Protein AF-A0A7G1IM93-F1 (afdb_monomer_lite)

Foldseek 3Di:
DDPAFQLLVLLVLLLVLLVCLVVVNDDPVSVVVNVVSLVCCVPDLQWFGCYPVNDDTANFLLSLLSNLLSLQSNLVNDDVVSSVVSNVSLVVSVVVQCVQQQAPQREGATHSPGNFAFLSSLVSCLSPSDPLPPSHNVSNLVRQCPPQDDPLFGAGGDDDPDDPLPPFAGFLVSLQSSLSSCVSVVVNVSSVSSVVVSQVLQDPPRWAAGGARPVVRDHDHDPDDPVGDDPDDDDDDD

Radius of gyration: 18.28 Å; chains: 1; bounding box: 47×39×50 Å

Organism: Mycobacterium kansasii (NCBI:txid1768)

Sequence (238 aa):
MTDQFQLDAFGEALLLLAAAGRLDRLDTGHWRAVETLVESIEKRWREPDAGIWEIDDRRWAHSRLTCAAGLRRISEVAPARQGSQWQRLADQLVADTNSDCLHPDGRWQRAPDDPRIDAALLIPSIRGAIPATDPRSVATVAAVRTDLGRHGFVYRFQPGEQPLGEAEGAFLLCGFLMALADHQQGNNLAAVRWFERNRTACGPPGLFTEEFDIGQRQLRGNLPQPSSMRCCSKRRMG

Structure (mmCIF, N/CA/C/O backbone):
data_AF-A0A7G1IM93-F1
#
_entry.id   AF-A0A7G1IM93-F1
#
loop_
_atom_site.group_PDB
_atom_site.id
_atom_site.type_symbol
_atom_site.label_atom_id
_atom_site.label_alt_id
_atom_site.label_comp_id
_atom_site.label_asym_id
_atom_site.label_entity_id
_atom_site.label_seq_id
_atom_site.pdbx_PDB_ins_code
_atom_site.Cartn_x
_atom_site.Cartn_y
_atom_site.Cartn_z
_atom_site.occupancy
_atom_site.B_iso_or_equiv
_atom_site.auth_seq_id
_atom_site.auth_comp_id
_atom_site.auth_asym_id
_atom_site.auth_atom_id
_atom_site.pdbx_PDB_model_num
ATOM 1 N N . MET A 1 1 ? 2.992 25.086 -10.810 1.00 37.22 1 MET A N 1
ATOM 2 C CA . MET A 1 1 ? 2.661 23.649 -10.778 1.00 37.22 1 MET A CA 1
ATOM 3 C C . MET A 1 1 ? 2.958 23.192 -9.370 1.00 37.22 1 MET A C 1
ATOM 5 O O . MET A 1 1 ? 4.027 23.499 -8.870 1.00 37.22 1 MET A O 1
ATOM 9 N N . THR A 1 2 ? 1.933 22.650 -8.730 1.00 42.75 2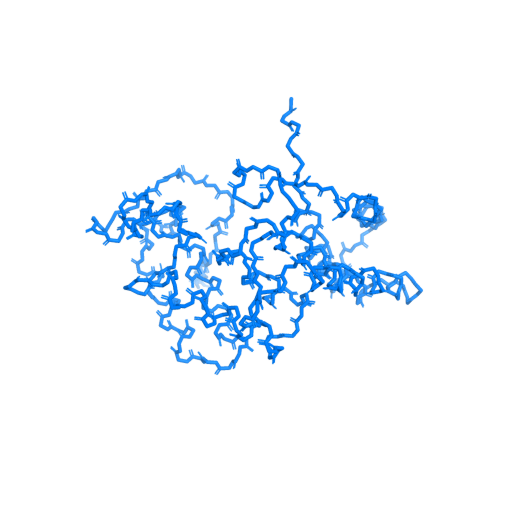 THR A N 1
ATOM 10 C CA . THR A 1 2 ? 1.863 22.101 -7.371 1.00 42.75 2 THR A CA 1
ATOM 11 C C . THR A 1 2 ? 3.085 21.250 -7.027 1.00 42.75 2 THR A C 1
ATOM 13 O O . THR A 1 2 ? 3.267 20.186 -7.607 1.00 42.75 2 THR A O 1
ATOM 16 N N . ASP A 1 3 ? 3.916 21.720 -6.097 1.00 58.56 3 ASP A N 1
ATOM 17 C CA . ASP A 1 3 ? 5.140 21.041 -5.639 1.00 58.56 3 ASP A CA 1
ATOM 18 C C . ASP A 1 3 ? 4.830 19.969 -4.576 1.00 58.56 3 ASP A C 1
ATOM 20 O O . ASP A 1 3 ? 5.533 19.823 -3.582 1.00 58.56 3 ASP A O 1
ATOM 24 N N . GLN A 1 4 ? 3.705 19.266 -4.736 1.00 74.56 4 GLN A N 1
ATOM 25 C CA . GLN A 1 4 ? 3.231 18.293 -3.759 1.00 74.56 4 GLN A CA 1
ATOM 26 C C . GLN A 1 4 ? 3.726 16.904 -4.155 1.00 74.56 4 GLN A C 1
ATOM 28 O O . GLN A 1 4 ? 3.321 16.339 -5.172 1.00 74.56 4 GLN A O 1
ATOM 33 N N . PHE A 1 5 ? 4.658 16.375 -3.368 1.00 90.69 5 PHE A N 1
ATOM 34 C CA . PHE A 1 5 ? 5.234 15.056 -3.578 1.00 90.69 5 PHE A CA 1
ATOM 35 C C . PHE A 1 5 ? 4.328 13.970 -2.985 1.00 90.69 5 PHE A C 1
ATOM 37 O O . PHE A 1 5 ? 4.049 13.983 -1.791 1.00 90.69 5 PHE A O 1
ATOM 44 N N . GLN A 1 6 ? 3.907 13.010 -3.811 1.00 92.19 6 GLN A N 1
ATOM 45 C CA . GLN A 1 6 ? 3.135 11.831 -3.405 1.00 92.19 6 GLN A CA 1
ATOM 46 C C . GLN A 1 6 ? 3.898 10.564 -3.780 1.00 92.19 6 GLN A C 1
ATOM 48 O O . GLN A 1 6 ? 4.098 10.265 -4.961 1.00 92.19 6 GLN A O 1
ATOM 53 N N . LEU A 1 7 ? 4.358 9.823 -2.773 1.00 96.56 7 LEU A N 1
ATOM 54 C CA . LEU A 1 7 ? 5.187 8.639 -2.984 1.00 96.56 7 LEU A CA 1
ATOM 55 C C . LEU A 1 7 ? 4.345 7.453 -3.486 1.00 96.56 7 LEU A C 1
ATOM 57 O O . LEU A 1 7 ? 4.783 6.706 -4.365 1.00 96.56 7 LEU A O 1
ATOM 61 N N . ASP A 1 8 ? 3.119 7.302 -2.977 1.00 95.62 8 ASP A N 1
ATOM 62 C CA . ASP A 1 8 ? 2.187 6.226 -3.335 1.00 95.62 8 ASP A CA 1
ATOM 63 C C . ASP A 1 8 ? 1.856 6.190 -4.834 1.00 95.62 8 ASP A C 1
ATOM 65 O O . ASP A 1 8 ? 1.732 5.105 -5.415 1.00 95.62 8 ASP A O 1
ATOM 69 N N . ALA A 1 9 ? 1.816 7.358 -5.483 1.00 95.62 9 ALA A N 1
ATOM 70 C CA . ALA A 1 9 ? 1.567 7.492 -6.915 1.00 95.62 9 ALA A CA 1
ATOM 71 C C . ALA A 1 9 ? 2.579 6.709 -7.772 1.00 95.62 9 ALA A C 1
ATOM 73 O O . ALA A 1 9 ? 2.204 6.117 -8.788 1.00 95.62 9 ALA A O 1
ATOM 74 N N . PHE A 1 10 ? 3.850 6.629 -7.356 1.00 97.81 10 PHE A N 1
ATOM 75 C CA . PHE A 1 10 ? 4.844 5.811 -8.058 1.00 97.81 10 PHE A CA 1
ATOM 76 C C . PHE A 1 10 ? 4.540 4.315 -7.937 1.00 97.81 10 PHE A C 1
ATOM 78 O O . PHE A 1 10 ? 4.690 3.573 -8.908 1.00 97.81 10 PHE A O 1
ATOM 85 N N . GLY A 1 11 ? 4.073 3.870 -6.767 1.00 97.88 11 GLY A N 1
ATOM 86 C CA . GLY A 1 11 ? 3.639 2.491 -6.550 1.00 97.88 11 GLY A CA 1
ATOM 87 C C . GLY A 1 11 ? 2.445 2.110 -7.425 1.00 97.88 11 GLY A C 1
ATOM 88 O O . GLY A 1 11 ? 2.485 1.083 -8.103 1.00 97.88 11 GLY A O 1
ATOM 89 N N . GLU A 1 12 ? 1.412 2.954 -7.477 1.00 96.94 12 GLU A N 1
ATOM 90 C CA . GLU A 1 12 ? 0.232 2.743 -8.332 1.00 96.94 12 GLU A CA 1
ATOM 91 C C . GLU A 1 12 ? 0.580 2.784 -9.832 1.00 96.94 12 GLU A C 1
ATOM 93 O O . GLU A 1 12 ? 0.103 1.946 -10.604 1.00 96.94 12 GLU A O 1
ATOM 98 N N . ALA A 1 13 ? 1.492 3.666 -10.256 1.00 97.94 13 ALA A N 1
ATOM 99 C CA . ALA A 1 13 ? 1.989 3.678 -11.632 1.00 97.94 13 ALA A CA 1
ATOM 100 C C . ALA A 1 13 ? 2.717 2.370 -11.999 1.00 97.94 13 ALA A C 1
ATOM 102 O O . ALA A 1 13 ? 2.471 1.799 -13.065 1.00 97.94 13 ALA A O 1
ATOM 103 N N . LEU A 1 14 ? 3.562 1.844 -11.104 1.00 98.62 14 LEU A N 1
ATOM 104 C CA . LEU A 1 14 ? 4.209 0.543 -11.298 1.00 98.62 14 LEU A CA 1
ATOM 105 C C . LEU A 1 14 ? 3.197 -0.610 -11.335 1.00 98.62 14 LEU A C 1
ATOM 107 O O . LEU A 1 14 ? 3.362 -1.528 -12.136 1.00 98.62 14 LEU A O 1
ATOM 111 N N . LEU A 1 15 ? 2.129 -0.564 -10.529 1.00 98.25 15 LEU A N 1
ATOM 112 C CA . LEU A 1 15 ? 1.049 -1.560 -10.566 1.00 98.25 15 LEU A CA 1
ATOM 113 C C . LEU A 1 15 ? 0.337 -1.579 -11.927 1.00 98.25 15 LEU A C 1
ATOM 115 O O . LEU A 1 15 ? 0.069 -2.658 -12.469 1.00 98.25 15 LEU A O 1
ATOM 119 N N . LEU A 1 16 ? 0.069 -0.402 -12.500 1.00 97.19 16 LEU A N 1
ATOM 120 C CA . LEU A 1 16 ? -0.510 -0.265 -13.837 1.00 97.19 16 LEU A CA 1
ATOM 121 C C . LEU A 1 16 ? 0.431 -0.813 -14.918 1.00 97.19 16 LEU A C 1
ATOM 123 O O . LEU A 1 16 ? 0.010 -1.610 -15.760 1.00 97.19 16 LEU A O 1
ATOM 127 N N . LEU A 1 17 ? 1.707 -0.425 -14.879 1.00 98.25 17 LEU A N 1
ATOM 128 C CA . LEU A 1 17 ? 2.715 -0.890 -15.835 1.00 98.25 17 LEU A CA 1
ATOM 129 C C . LEU A 1 17 ? 2.927 -2.403 -15.729 1.00 98.25 17 LEU A C 1
ATOM 131 O O . LEU A 1 17 ? 3.001 -3.083 -16.747 1.00 98.25 17 LEU A O 1
ATOM 135 N N . ALA A 1 18 ? 2.909 -2.967 -14.523 1.00 98.12 18 ALA A N 1
ATOM 136 C CA . ALA A 1 18 ? 2.959 -4.410 -14.320 1.00 98.12 18 ALA A CA 1
ATOM 137 C C . ALA A 1 18 ? 1.751 -5.127 -14.942 1.00 98.12 18 ALA A C 1
ATOM 139 O O . ALA A 1 18 ? 1.896 -6.190 -15.544 1.00 98.12 18 ALA A O 1
ATOM 140 N N . ALA A 1 19 ? 0.550 -4.547 -14.834 1.00 96.94 19 ALA A N 1
ATOM 141 C CA . ALA A 1 19 ? -0.641 -5.096 -15.478 1.00 96.94 19 ALA A CA 1
ATOM 142 C C . ALA A 1 19 ? -0.544 -5.074 -17.010 1.00 96.94 19 ALA A C 1
ATOM 144 O O . ALA A 1 19 ? -0.929 -6.051 -17.649 1.00 96.94 19 ALA A O 1
ATOM 145 N N . ALA A 1 20 ? 0.007 -4.006 -17.591 1.00 96.88 20 ALA A N 1
ATOM 146 C CA . ALA A 1 20 ? 0.302 -3.941 -19.020 1.00 96.88 20 ALA A CA 1
ATOM 147 C C . ALA A 1 20 ? 1.405 -4.936 -19.431 1.00 96.88 20 ALA A C 1
ATOM 149 O O . ALA A 1 20 ? 1.282 -5.588 -20.466 1.00 96.88 20 ALA A O 1
ATOM 150 N N . GLY A 1 21 ? 2.436 -5.109 -18.598 1.00 97.50 21 GLY A N 1
ATOM 151 C CA . GLY A 1 21 ? 3.521 -6.074 -18.798 1.00 97.50 21 GLY A CA 1
ATOM 152 C C . GLY A 1 21 ? 3.042 -7.518 -18.834 1.00 97.50 21 GLY A C 1
ATOM 153 O O . GLY A 1 21 ? 3.444 -8.258 -19.720 1.00 97.50 21 GLY A O 1
ATOM 154 N N . ARG A 1 22 ? 2.092 -7.903 -17.971 1.00 96.88 22 ARG A N 1
ATOM 155 C CA . ARG A 1 22 ? 1.460 -9.239 -18.017 1.00 96.88 22 ARG A CA 1
ATOM 156 C C . ARG A 1 22 ? 0.665 -9.508 -19.300 1.00 96.88 22 ARG A C 1
ATOM 158 O O . ARG A 1 22 ? 0.267 -10.643 -19.535 1.00 96.88 22 ARG A O 1
ATOM 165 N N . LEU A 1 23 ? 0.381 -8.469 -20.082 1.00 97.06 23 LEU A N 1
ATOM 166 C CA . LEU A 1 23 ? -0.303 -8.547 -21.372 1.00 97.06 23 LEU A CA 1
ATOM 167 C C . LEU A 1 23 ? 0.651 -8.279 -22.549 1.00 97.06 23 LEU A C 1
ATOM 169 O O . LEU A 1 23 ? 0.168 -8.025 -23.652 1.00 97.06 23 LEU A O 1
ATOM 173 N N . ASP A 1 24 ? 1.967 -8.267 -22.305 1.00 95.12 24 ASP A N 1
ATOM 174 C CA . ASP A 1 24 ? 3.019 -7.971 -23.284 1.00 95.12 24 ASP A CA 1
ATOM 175 C C . ASP A 1 24 ? 2.840 -6.613 -23.991 1.00 95.12 24 ASP A C 1
ATOM 177 O O . ASP A 1 24 ? 3.109 -6.456 -25.182 1.00 95.12 24 ASP A O 1
ATOM 181 N N . ARG A 1 25 ? 2.360 -5.598 -23.255 1.00 96.44 25 ARG A N 1
ATOM 182 C CA . ARG A 1 25 ? 2.072 -4.248 -23.787 1.00 96.44 25 ARG A CA 1
ATOM 183 C C . ARG A 1 25 ? 3.112 -3.184 -23.431 1.00 96.44 25 ARG A C 1
ATOM 185 O O . ARG A 1 25 ? 2.838 -2.000 -23.606 1.00 96.44 25 ARG A O 1
ATOM 192 N N . LEU A 1 26 ? 4.273 -3.574 -22.907 1.00 96.44 26 LEU A N 1
ATOM 193 C CA . LEU A 1 26 ? 5.342 -2.632 -22.566 1.00 96.44 26 LEU A CA 1
ATOM 194 C C . LEU A 1 26 ? 6.328 -2.500 -23.725 1.00 96.44 26 LEU A C 1
ATOM 196 O O . LEU A 1 26 ? 7.035 -3.446 -24.063 1.00 96.44 26 LEU A O 1
ATOM 200 N N . ASP A 1 27 ? 6.401 -1.303 -24.299 1.00 95.75 27 ASP A N 1
ATOM 201 C CA . ASP A 1 27 ? 7.476 -0.925 -25.218 1.00 95.75 27 ASP A CA 1
ATOM 202 C C . ASP A 1 27 ? 8.678 -0.310 -24.471 1.00 95.75 27 ASP A C 1
ATOM 204 O O . ASP A 1 27 ? 8.686 -0.153 -23.247 1.00 95.75 27 ASP A O 1
ATOM 208 N N . THR A 1 28 ? 9.711 0.074 -25.221 1.00 96.06 28 THR A N 1
ATOM 209 C CA . THR A 1 28 ? 10.926 0.707 -24.688 1.00 96.06 28 THR A CA 1
ATOM 210 C C . THR A 1 28 ? 10.649 1.987 -23.894 1.00 96.06 28 THR A C 1
ATOM 212 O O . THR A 1 28 ? 11.351 2.271 -22.925 1.00 96.06 28 THR A O 1
ATOM 215 N N . GLY A 1 29 ? 9.651 2.781 -24.291 1.00 97.38 29 GLY A N 1
ATOM 216 C CA . GLY A 1 29 ? 9.271 3.999 -23.577 1.00 97.38 29 GLY A CA 1
ATOM 217 C C . GLY A 1 29 ? 8.668 3.680 -22.213 1.00 97.38 29 GLY A C 1
ATOM 218 O O . GLY A 1 29 ? 9.050 4.289 -21.213 1.00 97.38 29 GLY A O 1
ATOM 219 N N . HIS A 1 30 ? 7.805 2.666 -22.153 1.00 97.69 30 HIS A N 1
ATOM 220 C CA . HIS A 1 30 ? 7.241 2.196 -20.891 1.00 97.69 30 HIS A CA 1
ATOM 221 C C . HIS A 1 30 ? 8.316 1.636 -19.953 1.00 97.69 30 HIS A C 1
ATOM 223 O O . HIS A 1 30 ? 8.293 1.941 -18.764 1.00 97.69 30 HIS A O 1
ATOM 229 N N . TRP A 1 31 ? 9.293 0.879 -20.463 1.00 97.94 31 TRP A N 1
ATOM 230 C CA . TRP A 1 31 ? 10.398 0.375 -19.637 1.00 97.94 31 TRP A CA 1
ATOM 231 C C . TRP A 1 31 ? 11.273 1.493 -19.065 1.00 97.94 31 TRP A C 1
ATOM 233 O O . TRP A 1 31 ? 11.611 1.452 -17.885 1.00 97.94 31 TRP A O 1
ATOM 243 N N . ARG A 1 32 ? 11.560 2.543 -19.843 1.00 98.00 32 ARG A N 1
ATOM 244 C CA . ARG A 1 32 ? 12.249 3.737 -19.321 1.00 98.00 32 ARG A CA 1
ATOM 245 C C . ARG A 1 32 ? 11.442 4.429 -18.222 1.00 98.00 32 ARG A C 1
ATOM 247 O O . ARG A 1 32 ? 12.019 4.896 -17.241 1.00 98.00 32 ARG A O 1
ATOM 254 N N . ALA A 1 33 ? 10.117 4.483 -18.366 1.00 97.94 33 ALA A N 1
ATOM 255 C CA . ALA A 1 33 ? 9.242 5.015 -17.325 1.00 97.94 33 ALA A CA 1
ATOM 256 C C . ALA A 1 33 ? 9.290 4.150 -16.054 1.00 97.94 33 ALA A C 1
ATOM 258 O O . ALA A 1 33 ? 9.436 4.699 -14.966 1.00 97.94 33 ALA A O 1
ATOM 259 N N . VAL A 1 34 ? 9.252 2.816 -16.181 1.00 98.50 34 VAL A N 1
ATOM 260 C CA . VAL A 1 34 ? 9.434 1.887 -15.051 1.00 98.50 34 VAL A CA 1
ATOM 261 C C . VAL A 1 34 ? 10.750 2.163 -14.324 1.00 98.50 34 VAL A C 1
ATOM 263 O O . VAL A 1 34 ? 10.742 2.350 -13.111 1.00 98.50 34 VAL A O 1
ATOM 266 N N . GLU A 1 35 ? 11.869 2.224 -15.045 1.00 98.31 35 GLU A N 1
ATOM 267 C CA . GLU A 1 35 ? 13.190 2.462 -14.449 1.00 98.31 35 GLU A CA 1
ATOM 268 C C . GLU A 1 35 ? 13.249 3.813 -13.722 1.00 98.31 35 GLU A C 1
ATOM 270 O O . GLU A 1 35 ? 13.713 3.877 -12.586 1.00 98.31 35 GLU A O 1
ATOM 275 N N . THR A 1 36 ? 12.679 4.863 -14.323 1.00 98.44 36 THR A N 1
ATOM 276 C CA . THR A 1 36 ? 12.593 6.203 -13.717 1.00 98.44 36 THR A CA 1
ATOM 277 C C . THR A 1 36 ? 11.760 6.199 -12.430 1.00 98.44 36 THR A C 1
ATOM 279 O O . THR A 1 36 ? 12.129 6.833 -11.439 1.00 98.44 36 THR A O 1
ATOM 282 N N . LEU A 1 37 ? 10.634 5.477 -12.420 1.00 98.44 37 LEU A N 1
ATOM 283 C CA . LEU A 1 37 ? 9.772 5.341 -11.243 1.00 98.44 37 LEU A CA 1
ATOM 284 C C . LEU A 1 37 ? 10.489 4.590 -10.118 1.00 98.44 37 LEU A C 1
ATOM 286 O O . LEU A 1 37 ? 10.465 5.041 -8.974 1.00 98.44 37 LEU A O 1
ATOM 290 N N . VAL A 1 38 ? 11.161 3.477 -10.429 1.00 98.62 38 VAL A N 1
ATOM 291 C CA . VAL A 1 38 ? 11.913 2.712 -9.425 1.00 98.62 38 VAL A CA 1
ATOM 292 C C . VAL A 1 38 ? 13.068 3.531 -8.856 1.00 98.62 38 VAL A C 1
ATOM 294 O O . VAL A 1 38 ? 13.230 3.565 -7.640 1.00 98.62 38 VAL A O 1
ATOM 297 N N . GLU A 1 39 ? 13.829 4.230 -9.699 1.00 98.38 39 GLU A N 1
ATOM 298 C CA . GLU A 1 39 ? 14.915 5.110 -9.254 1.00 98.38 39 GLU A CA 1
ATOM 299 C C . GLU A 1 39 ? 14.394 6.233 -8.340 1.00 98.38 39 GLU A C 1
ATOM 301 O O . GLU A 1 39 ? 15.020 6.576 -7.334 1.00 98.38 39 GLU A O 1
ATOM 306 N N . SER A 1 40 ? 13.217 6.782 -8.653 1.00 98.12 40 SER A N 1
ATOM 307 C CA . SER A 1 40 ? 12.563 7.798 -7.822 1.00 98.12 40 SER A CA 1
ATOM 308 C C . SER A 1 40 ? 12.156 7.237 -6.459 1.00 98.12 40 SER A C 1
ATOM 310 O O . SER A 1 40 ? 12.398 7.885 -5.441 1.00 98.12 40 SER A O 1
ATOM 312 N N . ILE A 1 41 ? 11.601 6.019 -6.420 1.00 98.50 41 ILE A N 1
ATOM 313 C CA . ILE A 1 41 ? 11.298 5.323 -5.164 1.00 98.50 41 ILE A CA 1
ATOM 314 C C . ILE A 1 41 ? 12.590 5.099 -4.377 1.00 98.50 41 ILE A C 1
ATOM 316 O O . ILE A 1 41 ? 12.655 5.507 -3.225 1.00 98.50 41 ILE A O 1
ATOM 320 N N . GLU A 1 42 ? 13.630 4.520 -4.983 1.00 98.19 42 GLU A N 1
ATOM 321 C CA . GLU A 1 42 ? 14.900 4.192 -4.318 1.00 98.19 42 GLU A CA 1
ATOM 322 C C . GLU A 1 42 ? 15.540 5.407 -3.629 1.00 98.19 42 GLU A C 1
ATOM 324 O O . GLU A 1 42 ? 16.025 5.292 -2.500 1.00 98.19 42 GLU A O 1
ATOM 329 N N . LYS A 1 43 ? 15.487 6.579 -4.271 1.00 97.75 43 LYS A N 1
ATOM 330 C CA . LYS A 1 43 ? 16.042 7.826 -3.730 1.00 97.75 43 LYS A CA 1
ATOM 331 C C . LYS A 1 43 ? 15.189 8.437 -2.622 1.00 97.75 43 LYS A C 1
ATOM 333 O O . LYS A 1 43 ? 15.748 8.968 -1.667 1.00 97.75 43 LYS A O 1
ATOM 338 N N . ARG A 1 44 ? 13.861 8.377 -2.753 1.00 97.06 44 ARG A N 1
ATOM 339 C CA . ARG A 1 44 ? 12.951 9.261 -2.006 1.00 97.06 44 ARG A CA 1
ATOM 340 C C . ARG A 1 44 ? 12.030 8.559 -1.021 1.00 97.06 44 ARG A C 1
ATOM 342 O O . ARG A 1 44 ? 11.358 9.234 -0.257 1.00 97.06 44 ARG A O 1
ATOM 349 N N . TRP A 1 45 ? 12.001 7.226 -0.964 1.00 96.69 45 TRP A N 1
ATOM 350 C CA . TRP A 1 45 ? 11.041 6.494 -0.120 1.00 96.69 45 TRP A CA 1
ATOM 351 C C . TRP A 1 45 ? 11.152 6.776 1.394 1.00 96.69 45 TRP A C 1
ATOM 353 O O . TRP A 1 45 ? 10.264 6.403 2.162 1.00 96.69 45 TRP A O 1
ATOM 363 N N . ARG A 1 46 ? 12.241 7.416 1.841 1.00 95.69 46 ARG A N 1
ATOM 364 C CA . ARG A 1 46 ? 12.439 7.857 3.231 1.00 95.69 46 ARG A CA 1
ATOM 365 C C . ARG A 1 46 ? 11.955 9.285 3.503 1.00 95.69 46 ARG A C 1
ATOM 367 O O . ARG A 1 46 ? 11.848 9.645 4.674 1.00 95.69 46 ARG A O 1
ATOM 374 N N . GLU A 1 47 ? 11.700 10.077 2.466 1.00 96.00 47 GLU A N 1
ATOM 375 C CA . GLU A 1 47 ? 11.194 11.447 2.578 1.00 96.00 47 GLU A CA 1
ATOM 376 C C . GLU A 1 47 ? 9.716 11.440 3.006 1.00 96.00 47 GLU A C 1
ATOM 378 O O . GLU A 1 47 ? 8.986 10.512 2.648 1.00 96.00 47 GLU A O 1
ATOM 383 N N . PRO A 1 48 ? 9.258 12.447 3.770 1.00 96.38 48 PRO A N 1
ATOM 384 C CA . PRO A 1 48 ? 7.834 12.706 3.944 1.00 96.38 48 PRO A CA 1
ATOM 385 C C . PRO A 1 48 ? 7.142 12.979 2.601 1.00 96.38 48 PRO A C 1
ATOM 387 O O . PRO A 1 48 ? 7.720 13.623 1.727 1.00 96.38 48 PRO A O 1
ATOM 390 N N . ASP A 1 49 ? 5.909 12.505 2.453 1.00 95.62 49 ASP A N 1
ATOM 391 C CA . ASP A 1 49 ? 5.057 12.719 1.285 1.00 95.62 49 ASP A CA 1
ATOM 392 C C . ASP A 1 49 ? 3.645 13.129 1.718 1.00 95.62 49 ASP A C 1
ATOM 394 O O . ASP A 1 49 ? 3.255 12.915 2.865 1.00 95.62 49 ASP A O 1
ATOM 398 N N . ALA A 1 50 ? 2.864 13.695 0.806 1.00 93.75 50 ALA A N 1
ATOM 399 C CA . ALA A 1 50 ? 1.516 14.179 1.100 1.00 93.75 50 ALA A CA 1
ATOM 400 C C . ALA A 1 50 ? 0.491 13.059 1.360 1.00 93.75 50 ALA A C 1
ATOM 402 O O . ALA A 1 50 ? -0.588 13.308 1.909 1.00 93.75 50 ALA A O 1
ATOM 403 N N . GLY A 1 51 ? 0.804 11.826 0.948 1.00 92.00 51 GLY A N 1
ATOM 404 C CA . GLY A 1 51 ? -0.110 10.695 0.999 1.00 92.00 51 GLY A CA 1
ATOM 405 C C . GLY A 1 51 ? -1.334 10.853 0.089 1.00 92.00 51 GLY A C 1
ATOM 406 O O . GLY A 1 51 ? -1.522 11.855 -0.600 1.00 92.00 51 GLY A O 1
ATOM 407 N N . ILE A 1 52 ? -2.213 9.848 0.128 1.00 89.50 52 ILE A N 1
ATOM 408 C CA . ILE A 1 52 ? -3.405 9.769 -0.735 1.00 89.50 52 ILE A CA 1
ATOM 409 C C . ILE A 1 52 ? -4.490 10.788 -0.353 1.00 89.50 52 ILE A C 1
ATOM 411 O O . ILE A 1 52 ? -5.362 11.106 -1.156 1.00 89.50 52 ILE A O 1
ATOM 415 N N . TRP A 1 53 ? -4.455 11.287 0.883 1.00 89.38 53 TRP A N 1
ATOM 416 C CA . TRP A 1 53 ? -5.441 12.239 1.398 1.00 89.38 53 TRP A CA 1
ATOM 417 C C . TRP A 1 53 ? -4.975 13.695 1.360 1.00 89.38 53 TRP A C 1
ATOM 419 O O . TRP A 1 53 ? -5.771 14.564 1.703 1.00 89.38 53 TRP A O 1
ATOM 429 N N . GLU A 1 54 ? -3.720 13.958 0.974 1.00 87.31 54 GLU A N 1
ATOM 430 C CA . GLU A 1 54 ? -3.164 15.309 0.795 1.00 87.31 54 GLU A CA 1
ATOM 431 C C . GLU A 1 54 ? -3.319 16.230 2.024 1.00 87.31 54 GLU A C 1
ATOM 433 O O . GLU A 1 54 ? -3.579 17.424 1.893 1.00 87.31 54 GLU A O 1
ATOM 438 N N . ILE A 1 55 ? -3.179 15.672 3.233 1.00 82.06 55 ILE A N 1
ATOM 439 C CA . ILE A 1 55 ? -3.405 16.403 4.495 1.00 82.06 55 ILE A CA 1
ATOM 440 C C . ILE A 1 55 ? -2.145 17.163 4.913 1.00 82.06 55 ILE A C 1
ATOM 442 O O . ILE A 1 55 ? -2.168 18.381 5.080 1.00 82.06 55 ILE A O 1
ATOM 446 N N . ASP A 1 56 ? -1.059 16.425 5.124 1.00 87.94 56 ASP A N 1
ATOM 447 C CA . ASP A 1 56 ? 0.247 16.922 5.529 1.00 87.94 56 ASP A CA 1
ATOM 448 C C . ASP A 1 56 ? 1.355 15.969 5.064 1.00 87.94 56 ASP A C 1
ATOM 450 O O . ASP A 1 56 ? 1.118 14.791 4.780 1.00 87.94 56 ASP A O 1
ATOM 454 N N . ASP A 1 57 ? 2.576 16.497 4.976 1.00 94.19 57 ASP A N 1
ATOM 455 C CA . ASP A 1 57 ? 3.730 15.718 4.542 1.00 94.19 57 ASP A CA 1
ATOM 456 C C . ASP A 1 57 ? 4.267 14.883 5.709 1.00 94.19 57 ASP A C 1
ATOM 458 O O . ASP A 1 57 ? 4.842 15.410 6.668 1.00 94.19 57 ASP A O 1
ATOM 462 N N . ARG A 1 58 ? 4.103 13.558 5.629 1.00 95.25 58 ARG A N 1
ATOM 463 C CA . ARG A 1 58 ? 4.597 12.596 6.629 1.00 95.25 58 ARG A CA 1
ATOM 464 C C . ARG A 1 58 ? 5.171 11.357 5.967 1.00 95.25 58 ARG A C 1
ATOM 466 O O . ARG A 1 58 ? 4.964 11.097 4.791 1.00 95.25 58 ARG A O 1
ATOM 473 N N . ARG A 1 59 ? 5.881 10.538 6.745 1.00 96.19 59 ARG A N 1
ATOM 474 C CA . ARG A 1 59 ? 6.347 9.213 6.299 1.00 96.19 59 ARG A CA 1
ATOM 475 C C . ARG A 1 59 ? 5.202 8.197 6.343 1.00 96.19 59 ARG A C 1
ATOM 477 O O . ARG A 1 59 ? 5.200 7.291 7.183 1.00 96.19 59 ARG A O 1
ATOM 484 N N . TRP A 1 60 ? 4.219 8.351 5.462 1.00 97.44 60 TRP A N 1
ATOM 485 C CA . TRP A 1 60 ? 3.014 7.530 5.483 1.00 97.44 60 TRP A CA 1
ATOM 486 C C . TRP A 1 60 ? 3.311 6.046 5.240 1.00 97.44 60 TRP A C 1
ATOM 488 O O . TRP A 1 60 ? 4.063 5.657 4.338 1.00 97.44 60 TRP A O 1
ATOM 498 N N . ALA A 1 61 ? 2.701 5.184 6.051 1.00 98.12 61 ALA A N 1
ATOM 499 C CA . ALA A 1 61 ? 2.834 3.739 5.912 1.00 98.12 61 ALA A CA 1
ATOM 500 C C . ALA A 1 61 ? 2.157 3.228 4.632 1.00 98.12 61 ALA A C 1
ATOM 502 O O . ALA A 1 61 ? 2.722 2.375 3.944 1.00 98.12 61 ALA A O 1
ATOM 503 N N . HIS A 1 62 ? 0.979 3.762 4.267 1.00 97.94 62 HIS A N 1
ATOM 504 C CA . HIS A 1 62 ? 0.291 3.340 3.041 1.00 97.94 62 HIS A CA 1
ATOM 505 C C . HIS A 1 62 ? 1.131 3.663 1.802 1.00 97.94 62 HIS A C 1
ATOM 507 O O . HIS A 1 62 ? 1.209 2.814 0.915 1.00 97.94 62 HIS A O 1
ATOM 513 N N . SER A 1 63 ? 1.813 4.814 1.757 1.00 98.06 63 SER A N 1
ATOM 514 C CA . SER A 1 63 ? 2.639 5.208 0.612 1.00 98.06 63 SER A CA 1
ATOM 515 C C . SER A 1 63 ? 3.815 4.264 0.397 1.00 98.06 63 SER A C 1
ATOM 517 O O . SER A 1 63 ? 3.946 3.660 -0.672 1.00 98.06 63 SER A O 1
ATOM 519 N N . ARG A 1 64 ? 4.619 4.036 1.443 1.00 98.50 64 ARG A N 1
ATOM 520 C CA . ARG A 1 64 ? 5.770 3.119 1.384 1.00 98.50 64 ARG A CA 1
ATOM 521 C C . ARG A 1 64 ? 5.351 1.693 1.029 1.00 98.50 64 ARG A C 1
ATOM 523 O O . ARG A 1 64 ? 5.962 1.057 0.169 1.00 98.50 64 ARG A O 1
ATOM 530 N N . LEU A 1 65 ? 4.282 1.183 1.639 1.00 98.69 65 LEU A N 1
ATOM 531 C CA . LEU A 1 65 ? 3.815 -0.171 1.350 1.00 98.69 65 LEU A CA 1
ATOM 532 C C . LEU A 1 65 ? 3.187 -0.283 -0.053 1.00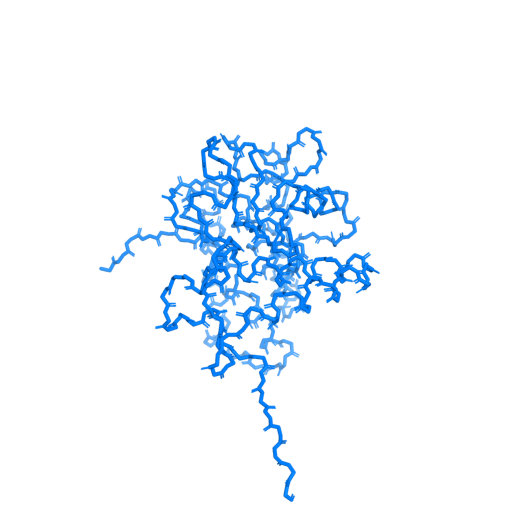 98.69 65 LEU A C 1
ATOM 534 O O . LEU A 1 65 ? 3.327 -1.319 -0.700 1.00 98.69 65 LEU A O 1
ATOM 538 N N . THR A 1 66 ? 2.557 0.770 -0.576 1.00 98.62 66 THR A N 1
ATOM 539 C CA . THR A 1 66 ? 2.038 0.786 -1.957 1.00 98.62 66 THR A CA 1
ATOM 540 C C . THR A 1 66 ? 3.174 0.767 -2.981 1.00 98.62 66 THR A C 1
ATOM 542 O O . THR A 1 66 ? 3.110 0.007 -3.950 1.00 98.62 66 THR A O 1
ATOM 545 N N . CYS A 1 67 ? 4.276 1.484 -2.731 1.00 98.75 67 CYS A N 1
ATOM 546 C CA . CYS A 1 67 ? 5.508 1.329 -3.511 1.00 98.75 67 CYS A CA 1
ATOM 547 C C . CYS A 1 67 ? 6.038 -0.107 -3.471 1.00 98.75 67 CYS A C 1
ATOM 549 O O . CYS A 1 67 ? 6.386 -0.654 -4.518 1.00 98.75 67 CYS A O 1
ATOM 551 N N . ALA A 1 68 ? 6.045 -0.752 -2.299 1.00 98.81 68 ALA A N 1
ATOM 552 C CA . ALA A 1 68 ? 6.443 -2.153 -2.192 1.00 98.81 68 ALA A CA 1
ATOM 553 C C . ALA A 1 68 ? 5.539 -3.080 -3.027 1.00 98.81 68 ALA A C 1
ATOM 555 O O . ALA A 1 68 ? 6.049 -3.971 -3.707 1.00 98.81 68 ALA A O 1
ATOM 556 N N . ALA A 1 69 ? 4.219 -2.858 -3.051 1.00 98.75 69 ALA A N 1
ATOM 557 C CA . ALA A 1 69 ? 3.320 -3.599 -3.939 1.00 98.75 69 ALA A CA 1
ATOM 558 C C . ALA A 1 69 ? 3.670 -3.395 -5.421 1.00 98.75 69 ALA A C 1
ATOM 560 O O . ALA A 1 69 ? 3.774 -4.371 -6.164 1.00 98.75 69 ALA A O 1
ATOM 561 N N . GLY A 1 70 ? 3.877 -2.147 -5.852 1.00 98.69 70 GLY A N 1
ATOM 562 C CA . GLY A 1 70 ? 4.245 -1.825 -7.232 1.00 98.69 70 GLY A CA 1
ATOM 563 C C . GLY A 1 70 ? 5.546 -2.490 -7.666 1.00 98.69 70 GLY A C 1
ATOM 564 O O . GLY A 1 70 ? 5.571 -3.164 -8.695 1.00 98.69 70 GLY A O 1
ATOM 565 N N . LEU A 1 71 ? 6.587 -2.395 -6.837 1.00 98.88 71 LEU A N 1
ATOM 566 C CA . LEU A 1 71 ? 7.884 -3.040 -7.056 1.00 98.88 71 LEU A CA 1
ATOM 567 C C . LEU A 1 71 ? 7.768 -4.565 -7.186 1.00 98.88 71 LEU A C 1
ATOM 569 O O . LEU A 1 71 ? 8.389 -5.152 -8.071 1.00 98.88 71 LEU A O 1
ATOM 573 N N . ARG A 1 72 ? 6.939 -5.203 -6.351 1.00 98.75 72 ARG A N 1
ATOM 574 C CA . ARG A 1 72 ? 6.665 -6.648 -6.430 1.00 98.75 72 ARG A CA 1
ATOM 575 C C . ARG A 1 72 ? 5.920 -7.042 -7.696 1.00 98.75 72 ARG A C 1
ATOM 577 O O . ARG A 1 72 ? 6.202 -8.078 -8.273 1.00 98.75 72 ARG A O 1
ATOM 584 N N . ARG A 1 73 ? 4.951 -6.244 -8.146 1.00 98.50 73 ARG A N 1
ATOM 585 C CA . ARG A 1 73 ? 4.195 -6.587 -9.359 1.00 98.50 73 ARG A CA 1
ATOM 586 C C . ARG A 1 73 ? 5.003 -6.369 -10.623 1.00 98.50 73 ARG A C 1
ATOM 588 O O . ARG A 1 73 ? 4.893 -7.169 -11.546 1.00 98.50 73 ARG A O 1
ATOM 595 N N . ILE A 1 74 ? 5.805 -5.311 -10.683 1.00 98.56 74 ILE A N 1
ATOM 596 C CA . ILE A 1 74 ? 6.638 -5.062 -11.859 1.00 98.56 74 ILE A CA 1
ATOM 597 C C . ILE A 1 74 ? 7.829 -6.028 -11.921 1.00 98.56 74 ILE A C 1
ATOM 599 O O . ILE A 1 74 ? 8.246 -6.395 -13.017 1.00 98.56 74 ILE A O 1
ATOM 603 N N . SER A 1 75 ? 8.332 -6.517 -10.778 1.00 98.44 75 SER A N 1
ATOM 604 C CA . SER A 1 75 ? 9.398 -7.526 -10.749 1.00 98.44 75 SER A CA 1
ATOM 605 C C . SER A 1 75 ? 8.988 -8.861 -11.378 1.00 98.44 75 SER A C 1
ATOM 607 O O . SER A 1 75 ? 9.840 -9.513 -11.976 1.00 98.44 75 SER A O 1
ATOM 609 N N . GLU A 1 76 ? 7.704 -9.237 -11.305 1.00 97.81 76 GLU A N 1
ATOM 610 C CA . GLU A 1 76 ? 7.150 -10.458 -11.919 1.00 97.81 76 GLU A CA 1
ATOM 611 C C . GLU A 1 76 ? 7.296 -10.479 -13.452 1.00 97.81 76 GLU A C 1
ATOM 613 O O . GLU A 1 76 ? 7.397 -11.552 -14.041 1.00 97.81 76 GLU A O 1
ATOM 618 N N . VAL A 1 77 ? 7.299 -9.308 -14.100 1.00 97.56 77 VAL A N 1
ATOM 619 C CA . VAL A 1 77 ? 7.360 -9.165 -15.570 1.00 97.56 77 VAL A CA 1
ATOM 620 C C . VAL A 1 77 ? 8.702 -8.620 -16.065 1.00 97.56 77 VAL A C 1
ATOM 622 O O . VAL A 1 77 ? 8.925 -8.505 -17.269 1.00 97.56 77 VAL A O 1
ATOM 625 N N . ALA A 1 78 ? 9.597 -8.260 -15.147 1.00 97.38 78 ALA A N 1
ATOM 626 C CA . ALA A 1 78 ? 10.917 -7.734 -15.458 1.00 97.38 78 ALA A CA 1
ATOM 627 C C . ALA A 1 78 ? 11.926 -8.850 -15.767 1.00 97.38 78 ALA A C 1
ATOM 629 O O . ALA A 1 78 ? 11.781 -9.980 -15.292 1.00 97.38 78 ALA A O 1
ATOM 630 N N . PRO A 1 79 ? 13.023 -8.540 -16.482 1.00 96.38 79 PRO A N 1
ATOM 631 C CA . PRO A 1 79 ? 14.160 -9.444 -16.585 1.00 96.38 79 PRO A CA 1
ATOM 632 C C . PRO A 1 79 ? 14.636 -9.902 -15.201 1.00 96.38 79 PRO A C 1
ATOM 634 O O . PRO A 1 79 ? 14.779 -9.090 -14.285 1.00 96.38 79 PRO A O 1
ATOM 637 N N . ALA A 1 80 ? 14.946 -11.195 -15.055 1.00 96.19 80 ALA A N 1
ATOM 638 C CA . ALA A 1 80 ? 15.156 -11.847 -13.755 1.00 96.19 80 ALA A CA 1
ATOM 639 C C . ALA A 1 80 ? 16.108 -11.095 -12.802 1.00 96.19 80 ALA A C 1
ATOM 641 O O . ALA A 1 80 ? 15.856 -11.003 -11.597 1.00 96.19 80 ALA A O 1
ATOM 642 N N . ARG A 1 81 ? 17.194 -10.516 -13.333 1.00 97.19 81 ARG A N 1
ATOM 643 C CA . ARG A 1 81 ? 18.151 -9.721 -12.547 1.00 97.19 81 ARG A CA 1
ATOM 644 C C . ARG A 1 81 ? 17.524 -8.437 -11.987 1.00 97.19 81 ARG A C 1
ATOM 646 O O . ARG A 1 81 ? 17.706 -8.170 -10.800 1.00 97.19 81 ARG A O 1
ATOM 653 N N . GLN A 1 82 ? 16.828 -7.660 -12.819 1.00 96.94 82 GLN A N 1
ATOM 654 C CA . GLN A 1 82 ? 16.148 -6.423 -12.408 1.00 96.94 82 GLN A CA 1
ATOM 655 C C . GLN A 1 82 ? 14.994 -6.744 -11.459 1.00 96.94 82 GLN A C 1
ATOM 657 O O . GLN A 1 82 ? 14.932 -6.184 -10.368 1.00 96.94 82 GLN A O 1
ATOM 662 N N . GLY A 1 83 ? 14.167 -7.737 -11.801 1.00 98.31 83 GLY A N 1
ATOM 663 C CA . GLY A 1 83 ? 13.079 -8.191 -10.936 1.00 98.31 83 GLY A CA 1
ATOM 664 C C . GLY A 1 83 ? 13.569 -8.574 -9.536 1.00 98.31 83 GLY A C 1
ATOM 665 O O . GLY A 1 83 ? 13.024 -8.114 -8.536 1.00 98.31 83 GLY A O 1
ATOM 666 N N . SER A 1 84 ? 14.683 -9.304 -9.438 1.00 98.56 84 SER A N 1
ATOM 667 C CA . SER A 1 84 ? 15.283 -9.653 -8.141 1.00 98.56 84 SER A CA 1
ATOM 668 C C . SER A 1 84 ? 15.772 -8.436 -7.340 1.00 98.56 84 SER A C 1
ATOM 670 O O . SER A 1 84 ? 15.743 -8.460 -6.111 1.00 98.56 84 SER A O 1
ATOM 672 N N . GLN A 1 85 ? 16.264 -7.382 -8.001 1.00 98.44 85 GLN A N 1
ATOM 673 C CA . GLN A 1 85 ? 16.672 -6.138 -7.332 1.00 98.44 85 GLN A CA 1
ATOM 674 C C . GLN A 1 85 ? 15.460 -5.383 -6.789 1.00 98.44 85 GLN A C 1
ATOM 676 O O . GLN A 1 85 ? 15.456 -4.990 -5.624 1.00 98.44 85 GLN A O 1
ATOM 681 N N . TRP A 1 86 ? 14.415 -5.246 -7.601 1.00 98.69 86 TRP A N 1
ATOM 682 C CA . TRP A 1 86 ? 13.192 -4.541 -7.222 1.00 98.69 86 TRP A CA 1
ATOM 683 C C . TRP A 1 86 ? 12.416 -5.281 -6.132 1.00 98.69 86 TRP A C 1
ATOM 685 O O . TRP A 1 86 ? 11.884 -4.646 -5.226 1.00 98.69 86 TRP A O 1
ATOM 695 N N . GLN A 1 87 ? 12.445 -6.616 -6.141 1.00 98.62 87 GLN A N 1
ATOM 696 C CA . GLN A 1 87 ? 11.902 -7.432 -5.058 1.00 98.62 87 GLN A CA 1
ATOM 697 C C . GLN A 1 87 ? 12.607 -7.151 -3.723 1.00 98.62 87 GLN A C 1
ATOM 699 O O . GLN A 1 87 ? 11.942 -6.937 -2.713 1.00 98.62 87 GLN A O 1
ATOM 704 N N . ARG A 1 88 ? 13.947 -7.080 -3.716 1.00 98.75 88 ARG A N 1
ATOM 705 C CA . ARG A 1 88 ? 14.710 -6.733 -2.505 1.00 98.75 88 ARG A CA 1
ATOM 706 C C . ARG A 1 88 ? 14.405 -5.322 -2.009 1.00 98.75 88 ARG A C 1
ATOM 708 O O . ARG A 1 88 ? 14.302 -5.127 -0.802 1.00 98.75 88 ARG A O 1
ATOM 715 N N . LEU A 1 89 ? 14.246 -4.358 -2.918 1.00 98.75 89 LEU A N 1
ATOM 716 C CA . LEU A 1 89 ? 13.834 -3.003 -2.550 1.00 98.75 89 LEU A CA 1
ATOM 717 C C . LEU A 1 89 ? 12.437 -3.015 -1.912 1.00 98.75 89 LEU A C 1
ATOM 719 O O . LEU A 1 89 ? 12.243 -2.416 -0.859 1.00 98.75 89 LEU A O 1
ATOM 723 N N . ALA A 1 90 ? 11.483 -3.757 -2.480 1.00 98.88 90 ALA A N 1
ATOM 724 C CA . ALA A 1 90 ? 10.154 -3.904 -1.890 1.00 98.88 90 ALA A CA 1
ATOM 725 C C . ALA A 1 90 ? 10.209 -4.487 -0.470 1.00 98.88 90 ALA A C 1
ATOM 727 O O . ALA A 1 90 ? 9.545 -3.978 0.433 1.00 98.88 90 ALA A O 1
ATOM 728 N N . ASP A 1 91 ? 11.019 -5.525 -0.258 1.00 98.75 91 ASP A N 1
ATOM 729 C CA . ASP A 1 91 ? 11.190 -6.142 1.059 1.00 98.75 91 ASP A CA 1
ATOM 730 C C . ASP A 1 91 ? 11.843 -5.175 2.059 1.00 98.75 91 ASP A C 1
ATOM 732 O O . ASP A 1 91 ? 11.451 -5.146 3.226 1.00 98.75 91 ASP A O 1
ATOM 736 N N . GLN A 1 92 ? 12.766 -4.321 1.601 1.00 98.69 92 GLN A N 1
ATOM 737 C CA . GLN A 1 92 ? 13.344 -3.251 2.416 1.00 98.69 92 GLN A CA 1
ATOM 738 C C . GLN A 1 92 ? 12.292 -2.220 2.845 1.00 98.69 92 GLN A C 1
ATOM 740 O O . GLN A 1 92 ? 12.255 -1.858 4.019 1.00 98.69 92 GLN A O 1
ATOM 745 N N . LEU A 1 93 ? 11.414 -1.782 1.936 1.00 98.69 93 LEU A N 1
ATOM 746 C CA . LEU A 1 93 ? 10.329 -0.844 2.255 1.00 98.69 93 LEU A CA 1
ATOM 747 C C . LEU A 1 93 ? 9.337 -1.446 3.264 1.00 98.69 93 LEU A C 1
ATOM 749 O O . LEU A 1 93 ? 8.919 -0.762 4.200 1.00 98.69 93 LEU A O 1
ATOM 753 N N . VAL A 1 94 ? 8.983 -2.729 3.112 1.00 98.69 94 VAL A N 1
ATOM 754 C CA . VAL A 1 94 ? 8.110 -3.437 4.068 1.00 98.69 94 VAL A CA 1
ATOM 755 C C . VAL A 1 94 ? 8.785 -3.570 5.433 1.00 98.69 94 VAL A C 1
ATOM 757 O O . VAL A 1 94 ? 8.132 -3.341 6.448 1.00 98.69 94 VAL A O 1
ATOM 760 N N . ALA A 1 95 ? 10.071 -3.927 5.479 1.00 98.56 95 ALA A N 1
ATOM 761 C CA . ALA A 1 95 ? 10.816 -4.071 6.728 1.00 98.56 95 ALA A CA 1
ATOM 762 C C . ALA A 1 95 ? 10.983 -2.734 7.467 1.00 98.56 95 ALA A C 1
ATOM 764 O O . ALA A 1 95 ? 10.773 -2.680 8.677 1.00 98.56 95 ALA A O 1
ATOM 765 N N . ASP A 1 96 ? 11.296 -1.654 6.748 1.00 98.50 96 ASP A N 1
ATOM 766 C CA . ASP A 1 96 ? 11.397 -0.309 7.322 1.00 98.50 96 ASP A CA 1
ATOM 767 C C . ASP A 1 96 ? 10.048 0.165 7.866 1.00 98.50 96 ASP A C 1
ATOM 769 O O . ASP A 1 96 ? 9.954 0.548 9.029 1.00 98.50 96 ASP A O 1
ATOM 773 N N . THR A 1 97 ? 8.977 0.016 7.081 1.00 98.44 97 THR A N 1
ATOM 774 C CA . THR A 1 97 ? 7.624 0.369 7.540 1.00 98.44 97 THR A CA 1
ATOM 775 C C . THR A 1 97 ? 7.206 -0.470 8.745 1.00 98.44 97 THR A C 1
ATOM 777 O O . THR A 1 97 ? 6.571 0.033 9.663 1.00 98.44 97 THR A O 1
ATOM 780 N N . ASN A 1 98 ? 7.591 -1.747 8.800 1.00 98.25 98 ASN A N 1
ATOM 781 C CA . ASN A 1 98 ? 7.358 -2.593 9.971 1.00 98.25 98 ASN A CA 1
ATOM 782 C C . ASN A 1 98 ? 8.093 -2.096 11.218 1.00 98.25 98 ASN A C 1
ATOM 784 O O . ASN A 1 98 ? 7.603 -2.297 12.323 1.00 98.25 98 ASN A O 1
ATOM 788 N N . SER A 1 99 ? 9.269 -1.492 11.054 1.00 98.00 99 SER A N 1
ATOM 789 C CA . SER A 1 99 ? 10.073 -1.025 12.183 1.00 98.00 99 SER A CA 1
ATOM 790 C C . SER A 1 99 ? 9.506 0.228 12.853 1.00 98.00 99 SER A C 1
ATOM 792 O O . SER A 1 99 ? 9.707 0.394 14.053 1.00 98.00 99 SER A O 1
ATOM 794 N N . ASP A 1 100 ? 8.785 1.077 12.110 1.00 97.38 100 ASP A N 1
ATOM 795 C CA . ASP A 1 100 ? 8.310 2.374 12.608 1.00 97.38 100 ASP A CA 1
ATOM 796 C C . ASP A 1 100 ? 6.788 2.589 12.540 1.00 97.38 100 ASP A C 1
ATOM 798 O O . ASP A 1 100 ? 6.290 3.516 13.167 1.00 97.38 100 ASP A O 1
ATOM 802 N N . CYS A 1 101 ? 6.034 1.749 11.825 1.00 98.12 101 CYS A N 1
ATOM 803 C CA . CYS A 1 101 ? 4.580 1.881 11.653 1.00 98.12 101 CYS A CA 1
ATOM 804 C C . CYS A 1 101 ? 3.795 0.604 11.981 1.00 98.12 101 CYS A C 1
ATOM 806 O O . CYS A 1 101 ? 2.639 0.460 11.567 1.00 98.12 101 CYS A O 1
ATOM 808 N N . LEU A 1 102 ? 4.391 -0.326 12.725 1.00 98.31 102 LEU A N 1
ATOM 809 C CA . LEU A 1 102 ? 3.650 -1.434 13.316 1.00 98.31 102 LEU A CA 1
ATOM 810 C C . LEU A 1 102 ? 3.156 -1.037 14.712 1.00 98.31 102 LEU A C 1
ATOM 812 O O . LEU A 1 102 ? 3.952 -0.835 15.627 1.00 98.31 102 LEU A O 1
ATOM 816 N N . HIS A 1 103 ? 1.838 -0.957 14.875 1.00 98.31 103 HIS A N 1
ATOM 817 C CA . HIS A 1 103 ? 1.211 -0.688 16.165 1.00 98.31 103 HIS A CA 1
ATOM 818 C C . HIS A 1 103 ? 1.447 -1.868 17.130 1.00 98.31 103 HIS A C 1
ATOM 820 O O . HIS A 1 103 ? 1.466 -3.015 16.671 1.00 98.31 103 HIS A O 1
ATOM 826 N N . PRO A 1 104 ? 1.536 -1.647 18.458 1.00 97.00 104 PRO A N 1
ATOM 827 C CA . PRO A 1 104 ? 1.672 -2.727 19.444 1.00 97.00 104 PRO A CA 1
ATOM 828 C C . PRO A 1 104 ? 0.613 -3.837 19.336 1.00 97.00 104 PRO A C 1
ATOM 830 O O . PRO A 1 104 ? 0.912 -5.001 19.585 1.00 97.00 104 PRO A O 1
ATOM 833 N N . ASP A 1 105 ? -0.596 -3.495 18.884 1.00 95.44 105 ASP A N 1
ATOM 834 C CA . ASP A 1 105 ? -1.696 -4.451 18.659 1.00 95.44 105 ASP A CA 1
ATOM 835 C C . ASP A 1 105 ? -1.566 -5.252 17.344 1.00 95.44 105 ASP A C 1
ATOM 837 O O . ASP A 1 105 ? -2.477 -5.976 16.948 1.00 95.44 105 ASP A O 1
ATOM 841 N N . GLY A 1 106 ? -0.456 -5.099 16.618 1.00 97.12 106 GLY A N 1
ATOM 842 C CA . GLY A 1 106 ? -0.127 -5.864 15.414 1.00 97.12 106 GLY A CA 1
ATOM 843 C C . GLY A 1 106 ? -0.701 -5.322 14.102 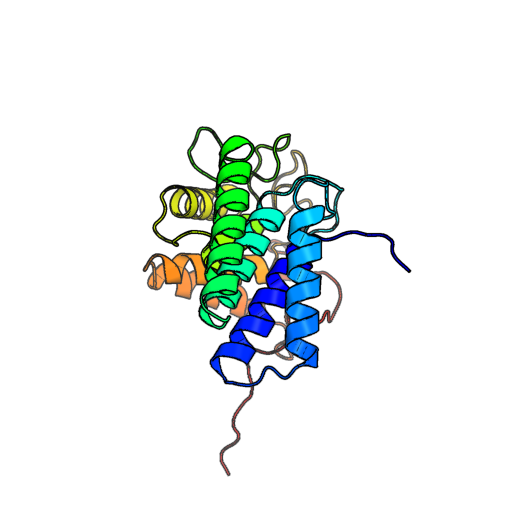1.00 97.12 106 GLY A C 1
ATOM 844 O O . GLY A 1 106 ? -0.371 -5.851 13.044 1.00 97.12 106 GLY A O 1
ATOM 845 N N . ARG A 1 107 ? -1.525 -4.268 14.129 1.00 98.06 107 ARG A N 1
ATOM 846 C CA . ARG A 1 107 ? -2.002 -3.563 12.923 1.00 98.06 107 ARG A CA 1
ATOM 847 C C . ARG A 1 107 ? -0.982 -2.540 12.421 1.00 98.06 107 ARG A C 1
ATOM 849 O O . ARG A 1 107 ? -0.203 -1.997 13.197 1.00 98.06 107 ARG A O 1
ATOM 856 N N . TRP A 1 108 ? -1.063 -2.178 11.147 1.00 98.38 108 TRP A N 1
ATOM 857 C CA . TRP A 1 108 ? -0.433 -0.953 10.653 1.00 98.38 108 TRP A CA 1
ATOM 858 C C . TRP A 1 108 ? -1.040 0.299 11.308 1.00 98.38 108 TRP A C 1
ATOM 860 O O . TRP A 1 108 ? -2.249 0.359 11.571 1.00 98.38 108 TRP A O 1
ATOM 870 N N . GLN A 1 109 ? -0.201 1.304 11.541 1.00 97.81 109 GLN A N 1
ATOM 871 C CA . GLN A 1 109 ? -0.609 2.672 11.865 1.00 97.81 109 GLN A CA 1
ATOM 872 C C . GLN A 1 109 ? -0.265 3.631 10.720 1.00 97.81 109 GLN A C 1
ATOM 874 O O . GLN A 1 109 ? 0.455 3.261 9.794 1.00 97.81 109 GLN A O 1
ATOM 879 N N . ARG A 1 110 ? -0.801 4.854 10.763 1.00 95.94 110 ARG A N 1
ATOM 880 C CA . ARG A 1 110 ? -0.690 5.838 9.675 1.00 95.94 110 ARG A CA 1
ATOM 881 C C . ARG A 1 110 ? 0.745 6.262 9.375 1.00 95.94 110 ARG A C 1
ATOM 883 O O . ARG A 1 110 ? 1.154 6.241 8.214 1.00 95.94 110 ARG A O 1
ATOM 890 N N . ALA A 1 111 ? 1.480 6.652 10.409 1.00 97.06 111 ALA A N 1
ATOM 891 C CA . ALA A 1 111 ? 2.836 7.185 10.319 1.00 97.06 111 ALA A CA 1
ATOM 892 C C . ALA A 1 111 ? 3.602 6.909 11.631 1.00 97.06 111 ALA A C 1
ATOM 894 O O . ALA A 1 111 ? 2.972 6.542 12.630 1.00 97.06 111 ALA A O 1
ATOM 895 N N . PRO A 1 112 ? 4.935 7.101 11.679 1.00 96.88 112 PRO A N 1
ATOM 896 C CA . PRO A 1 112 ? 5.716 6.844 12.893 1.00 96.88 112 PRO A CA 1
ATOM 897 C C . PRO A 1 112 ? 5.249 7.651 14.109 1.00 96.88 112 PRO A C 1
ATOM 899 O O . PRO A 1 112 ? 5.298 7.177 15.239 1.00 96.88 112 PRO A O 1
ATOM 902 N N . ASP A 1 113 ? 4.758 8.862 13.862 1.00 95.12 113 ASP A N 1
ATOM 903 C CA . ASP A 1 113 ? 4.257 9.813 14.850 1.00 95.12 113 ASP A CA 1
ATOM 904 C C . ASP A 1 113 ? 2.718 9.844 14.948 1.00 95.12 113 ASP A C 1
ATOM 906 O O . ASP A 1 113 ? 2.166 10.633 15.713 1.00 95.12 113 ASP A O 1
ATOM 910 N N . ASP A 1 114 ? 2.013 8.989 14.197 1.00 95.00 114 ASP A N 1
ATOM 911 C CA . ASP A 1 114 ? 0.551 8.895 14.205 1.00 95.00 114 ASP A CA 1
ATOM 912 C C . ASP A 1 114 ? 0.091 7.428 14.333 1.00 95.00 114 ASP A C 1
ATOM 914 O O . ASP A 1 114 ? 0.005 6.708 13.328 1.00 95.00 114 ASP A O 1
ATOM 918 N N . PRO A 1 115 ? -0.241 6.965 15.559 1.00 95.88 115 PRO A N 1
ATOM 919 C CA . PRO A 1 115 ? -0.633 5.582 15.815 1.00 95.88 115 PRO A CA 1
ATOM 920 C C . PRO A 1 115 ? -2.056 5.251 15.341 1.00 95.88 115 PRO A C 1
ATOM 922 O O . PRO A 1 115 ? -2.481 4.093 15.436 1.00 95.88 115 PRO A O 1
ATOM 925 N N . ARG A 1 116 ? -2.826 6.229 14.846 1.00 94.88 116 ARG A N 1
ATOM 926 C CA . ARG A 1 116 ? -4.221 6.022 14.433 1.00 94.88 116 ARG A CA 1
ATOM 927 C C . ARG A 1 116 ? -4.324 5.070 13.241 1.00 94.88 116 ARG A C 1
ATOM 929 O O . ARG A 1 116 ? -3.344 4.782 12.552 1.00 94.88 116 ARG A O 1
ATOM 936 N N . ILE A 1 117 ? -5.531 4.557 13.023 1.00 96.00 117 ILE A N 1
ATOM 937 C CA . ILE A 1 117 ? -5.879 3.745 11.856 1.00 96.00 117 ILE A CA 1
ATOM 938 C C . ILE A 1 117 ? -6.403 4.630 10.717 1.00 96.00 117 ILE A C 1
ATOM 940 O O . ILE A 1 117 ? -6.928 5.719 10.948 1.00 96.00 117 ILE A O 1
ATOM 944 N N . ASP A 1 118 ? -6.252 4.150 9.485 1.00 95.44 118 ASP A N 1
ATOM 945 C CA . ASP A 1 118 ? -6.695 4.808 8.257 1.00 95.44 118 ASP A CA 1
ATOM 946 C C . ASP A 1 118 ? -7.101 3.749 7.226 1.00 95.44 118 ASP A C 1
ATOM 948 O O . ASP A 1 118 ? -6.452 2.706 7.101 1.00 95.44 118 ASP A O 1
ATOM 952 N N . ALA A 1 119 ? -8.181 3.994 6.489 1.00 96.25 119 ALA A N 1
ATOM 953 C CA . ALA A 1 119 ? -8.686 3.092 5.463 1.00 96.25 119 ALA A CA 1
ATOM 954 C C . ALA A 1 119 ? -7.702 2.912 4.292 1.00 96.25 119 ALA A C 1
ATOM 956 O O . ALA A 1 119 ? -7.721 1.863 3.644 1.00 96.25 119 ALA A O 1
ATOM 957 N N . ALA A 1 120 ? -6.802 3.872 4.046 1.00 96.38 120 ALA A N 1
ATOM 958 C CA . ALA A 1 120 ? -5.728 3.741 3.061 1.00 96.38 120 ALA A CA 1
ATOM 959 C C . ALA A 1 120 ? -4.789 2.558 3.369 1.00 96.38 120 ALA A C 1
ATOM 961 O O . ALA A 1 120 ? -4.214 1.971 2.454 1.00 96.38 120 ALA A O 1
ATOM 962 N N . LEU A 1 121 ? -4.692 2.124 4.633 1.00 98.12 121 LEU A N 1
ATOM 963 C CA . LEU A 1 121 ? -3.886 0.965 5.039 1.00 98.12 121 LEU A CA 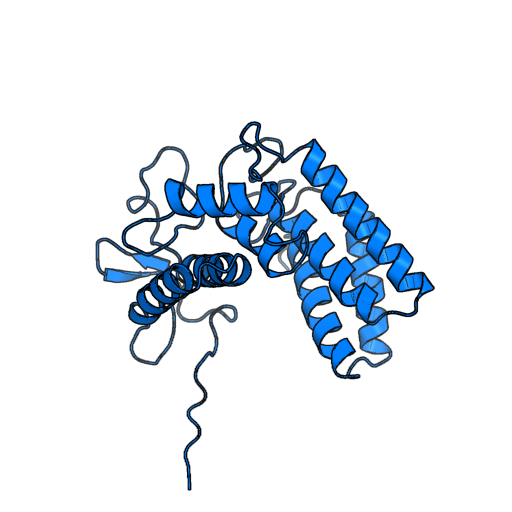1
ATOM 964 C C . LEU A 1 121 ? -4.454 -0.379 4.548 1.00 98.12 121 LEU A C 1
ATOM 966 O O . LEU A 1 121 ? -3.779 -1.403 4.654 1.00 98.12 121 LEU A O 1
ATOM 970 N N . LEU A 1 122 ? -5.658 -0.396 3.963 1.00 98.19 122 LEU A N 1
ATOM 971 C CA . LEU A 1 122 ? -6.181 -1.560 3.240 1.00 98.19 122 LEU A CA 1
ATOM 972 C C . LEU A 1 122 ? -5.502 -1.752 1.873 1.00 98.19 122 LEU A C 1
ATOM 974 O O . LEU A 1 122 ? -5.333 -2.888 1.423 1.00 98.19 122 LEU A O 1
ATOM 978 N N . ILE A 1 123 ? -5.105 -0.655 1.214 1.00 97.62 123 ILE A N 1
ATOM 979 C CA . ILE A 1 123 ? -4.576 -0.656 -0.160 1.00 97.62 123 ILE A CA 1
ATOM 980 C C . ILE A 1 123 ? -3.350 -1.570 -0.287 1.00 97.62 123 ILE A C 1
ATOM 982 O O . ILE A 1 123 ? -3.358 -2.428 -1.173 1.00 97.62 123 ILE A O 1
ATOM 986 N N . PRO A 1 124 ? -2.335 -1.504 0.596 1.00 96.06 124 PRO A N 1
ATOM 987 C CA . PRO A 1 124 ? -1.149 -2.336 0.446 1.00 96.06 124 PRO A CA 1
ATOM 988 C C . PRO A 1 124 ? -1.424 -3.840 0.393 1.00 96.06 124 PRO A C 1
ATOM 990 O O . PRO A 1 124 ? -0.882 -4.530 -0.472 1.00 96.06 124 PRO A O 1
ATOM 993 N N . SER A 1 125 ? -2.294 -4.354 1.268 1.00 96.12 125 SER A N 1
ATOM 994 C CA . SER A 1 125 ? -2.696 -5.766 1.238 1.00 96.12 125 SER A CA 1
ATOM 995 C C . SER A 1 125 ? -3.440 -6.091 -0.058 1.00 96.12 125 SER A C 1
ATOM 997 O O . SER A 1 125 ? -3.117 -7.076 -0.721 1.00 96.12 125 SER A O 1
ATOM 999 N N . ILE A 1 126 ? -4.377 -5.225 -0.467 1.00 97.44 126 ILE A N 1
ATOM 1000 C CA . ILE A 1 126 ? -5.154 -5.389 -1.705 1.00 97.44 126 ILE A CA 1
ATOM 1001 C C . ILE A 1 126 ? -4.243 -5.480 -2.930 1.00 97.44 126 ILE A C 1
ATOM 1003 O O . ILE A 1 126 ? -4.469 -6.309 -3.816 1.00 97.44 126 ILE A O 1
ATOM 1007 N N . ARG A 1 127 ? -3.193 -4.656 -2.974 1.00 97.00 127 ARG A N 1
ATOM 1008 C CA . ARG A 1 127 ? -2.233 -4.598 -4.082 1.00 97.00 127 ARG A CA 1
ATOM 1009 C C . ARG A 1 127 ? -1.148 -5.682 -4.024 1.00 97.00 127 ARG A C 1
ATOM 1011 O O . ARG A 1 127 ? -0.544 -5.989 -5.055 1.00 97.00 127 ARG A O 1
ATOM 1018 N N . GLY A 1 128 ? -0.942 -6.321 -2.872 1.00 96.19 128 GLY A N 1
ATOM 1019 C CA . GLY A 1 128 ? 0.029 -7.407 -2.683 1.00 96.19 128 GLY A CA 1
ATOM 1020 C C . GLY A 1 128 ? 1.381 -6.975 -2.099 1.00 96.19 128 GLY A C 1
ATOM 1021 O O . GLY A 1 128 ? 2.377 -7.678 -2.276 1.00 96.19 128 GLY A O 1
ATOM 1022 N N . ALA A 1 129 ? 1.434 -5.846 -1.386 1.00 97.50 129 ALA A N 1
ATOM 1023 C CA . ALA A 1 129 ? 2.608 -5.434 -0.606 1.00 97.50 129 ALA A CA 1
ATOM 1024 C C . ALA A 1 129 ? 2.957 -6.449 0.487 1.00 97.50 129 ALA A C 1
ATOM 1026 O O . ALA A 1 129 ? 4.119 -6.642 0.821 1.00 97.50 129 ALA A O 1
ATOM 1027 N N . ILE A 1 130 ? 1.944 -7.104 1.044 1.00 97.25 130 ILE A N 1
ATOM 1028 C CA . ILE A 1 130 ? 2.030 -8.213 1.992 1.00 97.25 130 ILE A CA 1
ATOM 1029 C C . ILE A 1 130 ? 0.843 -9.153 1.732 1.00 97.25 130 ILE A C 1
ATOM 1031 O O . ILE A 1 130 ? -0.168 -8.704 1.185 1.00 97.25 130 ILE A O 1
ATOM 1035 N N . PRO A 1 131 ? 0.941 -10.449 2.076 1.00 97.44 131 PRO A N 1
ATOM 1036 C CA . PRO A 1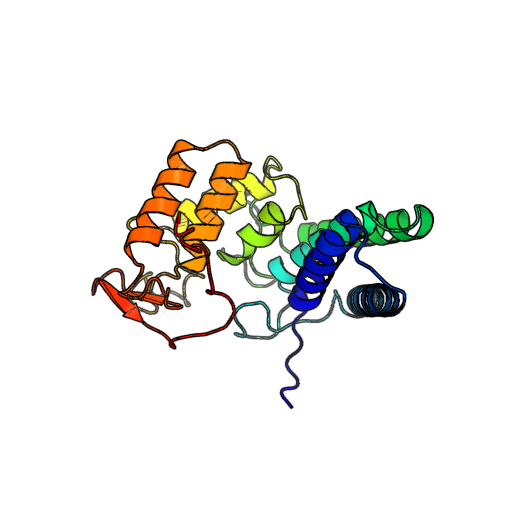 131 ? -0.181 -11.371 1.931 1.00 97.44 131 PRO A CA 1
ATOM 1037 C C . PRO A 1 131 ? -1.424 -10.894 2.694 1.00 97.44 131 PRO A C 1
ATOM 1039 O O . PRO A 1 131 ? -1.319 -10.380 3.808 1.00 97.44 131 PRO A O 1
ATOM 1042 N N . ALA A 1 132 ? -2.616 -11.134 2.144 1.00 96.12 132 ALA A N 1
ATOM 1043 C CA . ALA A 1 132 ? -3.875 -10.798 2.820 1.00 96.12 132 ALA A CA 1
ATOM 1044 C C . ALA A 1 132 ? -4.086 -11.575 4.132 1.00 96.12 132 ALA A C 1
ATOM 1046 O O . ALA A 1 132 ? -4.786 -11.105 5.027 1.00 96.12 132 ALA A O 1
ATOM 1047 N N . THR A 1 133 ? -3.445 -12.742 4.247 1.00 96.75 133 THR A N 1
ATOM 1048 C CA . THR A 1 133 ? -3.429 -13.611 5.430 1.00 96.75 133 THR A CA 1
ATOM 1049 C C . THR A 1 133 ? -2.289 -13.298 6.402 1.00 96.75 133 THR A C 1
ATOM 1051 O O . THR A 1 133 ? -2.169 -13.972 7.422 1.00 96.75 133 THR A O 1
ATOM 1054 N N . ASP A 1 134 ? -1.420 -12.328 6.093 1.00 98.12 134 ASP A N 1
ATOM 1055 C CA . ASP A 1 134 ? -0.391 -11.871 7.031 1.00 98.12 134 ASP A CA 1
ATOM 1056 C C . ASP A 1 134 ? -1.075 -11.329 8.301 1.00 98.12 134 ASP A C 1
ATOM 1058 O O . ASP A 1 134 ? -2.054 -10.583 8.175 1.00 98.12 134 ASP A O 1
ATOM 1062 N N . PRO A 1 135 ? -0.595 -11.663 9.515 1.00 98.12 135 PRO A N 1
ATOM 1063 C CA . PRO A 1 135 ? -1.197 -11.185 10.759 1.00 98.12 135 PRO A CA 1
ATOM 1064 C C . PRO A 1 135 ? -1.391 -9.666 10.804 1.00 98.12 135 PRO A C 1
ATOM 1066 O O . PRO A 1 135 ? -2.396 -9.199 11.337 1.00 98.12 135 PRO A O 1
ATOM 1069 N N . ARG A 1 136 ? -0.488 -8.899 10.178 1.00 98.19 136 ARG A N 1
ATOM 1070 C CA . ARG A 1 136 ? -0.579 -7.436 10.098 1.00 98.19 136 ARG A CA 1
ATOM 1071 C C . ARG A 1 136 ? -1.737 -6.990 9.218 1.00 98.19 136 ARG A C 1
ATOM 1073 O O . ARG A 1 136 ? -2.503 -6.116 9.612 1.00 98.19 136 ARG A O 1
ATOM 1080 N N . SER A 1 137 ? -1.920 -7.631 8.061 1.00 98.12 137 SER A N 1
ATOM 1081 C CA . SER A 1 137 ? -3.073 -7.400 7.179 1.00 98.12 137 SER A CA 1
ATOM 1082 C C . SER A 1 137 ? -4.384 -7.732 7.888 1.00 98.12 137 SER A C 1
ATOM 1084 O O . SER A 1 137 ? -5.328 -6.947 7.842 1.00 98.12 137 SER A O 1
ATOM 1086 N N . VAL A 1 138 ? -4.444 -8.875 8.577 1.00 98.31 138 VAL A N 1
ATOM 1087 C CA . VAL A 1 138 ? -5.637 -9.313 9.319 1.00 98.31 138 VAL A CA 1
ATOM 1088 C C . VAL A 1 138 ? -5.987 -8.319 10.426 1.00 98.31 138 VAL A C 1
ATOM 1090 O O . VAL A 1 138 ? -7.133 -7.871 10.499 1.00 98.31 138 VAL A O 1
ATOM 1093 N N . ALA A 1 139 ? -5.003 -7.913 11.230 1.00 98.38 139 ALA A N 1
ATOM 1094 C CA . ALA A 1 139 ? -5.191 -6.933 12.294 1.00 98.38 139 ALA A CA 1
ATOM 1095 C C . ALA A 1 139 ? -5.627 -5.562 11.747 1.00 98.38 139 ALA A C 1
ATOM 1097 O O . ALA A 1 139 ? -6.559 -4.956 12.275 1.00 98.38 139 ALA A O 1
ATOM 1098 N N . THR A 1 140 ? -5.025 -5.091 10.650 1.00 98.44 140 THR A N 1
ATOM 1099 C CA . THR A 1 140 ? -5.414 -3.832 9.996 1.00 98.44 140 THR A CA 1
ATOM 1100 C C . THR A 1 140 ? -6.845 -3.873 9.465 1.00 98.44 140 THR A C 1
ATOM 1102 O O . THR A 1 140 ? -7.607 -2.941 9.713 1.00 98.44 140 THR A O 1
ATOM 1105 N N . VAL A 1 141 ? -7.251 -4.949 8.784 1.00 98.12 141 VAL A N 1
ATOM 1106 C CA . VAL A 1 141 ? -8.627 -5.101 8.276 1.00 98.12 141 VAL A CA 1
ATOM 1107 C C . VAL A 1 141 ? -9.639 -5.139 9.424 1.00 98.12 141 VAL A C 1
ATOM 1109 O O . VAL A 1 141 ? -10.705 -4.526 9.332 1.00 98.12 141 VAL A O 1
ATOM 1112 N N . ALA A 1 142 ? -9.315 -5.823 10.525 1.00 97.94 142 ALA A N 1
ATOM 1113 C CA . ALA A 1 142 ? -10.161 -5.862 11.716 1.00 97.94 142 ALA A CA 1
ATOM 1114 C C . ALA A 1 142 ? -10.302 -4.480 12.382 1.00 97.94 142 ALA A C 1
ATOM 1116 O O . ALA A 1 142 ? -11.414 -4.093 12.755 1.00 97.94 142 ALA A O 1
ATOM 1117 N N . ALA A 1 143 ? -9.206 -3.724 12.473 1.00 97.75 143 ALA A N 1
ATOM 1118 C CA . ALA A 1 143 ? -9.198 -2.374 13.028 1.00 97.75 143 ALA A CA 1
ATOM 1119 C C . ALA A 1 143 ? -10.003 -1.396 12.164 1.00 97.75 143 ALA A C 1
ATOM 1121 O O . ALA A 1 143 ? -10.888 -0.722 12.677 1.00 97.75 143 ALA A O 1
ATOM 1122 N N . VAL A 1 144 ? -9.803 -1.385 10.839 1.00 97.25 144 VAL A N 1
ATOM 1123 C CA . VAL A 1 144 ? -10.598 -0.536 9.929 1.00 97.25 144 VAL A CA 1
ATOM 1124 C C . VAL A 1 144 ? -12.091 -0.859 10.042 1.00 97.25 144 VAL A C 1
ATOM 1126 O O . VAL A 1 144 ? -12.918 0.050 10.111 1.00 97.25 144 VAL A O 1
ATOM 1129 N N . ARG A 1 145 ? -12.454 -2.145 10.128 1.00 95.38 145 ARG A N 1
ATOM 1130 C CA . ARG A 1 145 ? -13.853 -2.566 10.287 1.00 95.38 145 ARG A CA 1
ATOM 1131 C C . ARG A 1 145 ? -14.486 -2.023 11.570 1.00 95.38 145 ARG A C 1
ATOM 1133 O O . ARG A 1 145 ? -15.634 -1.585 11.534 1.00 95.38 145 ARG A O 1
ATOM 1140 N N . THR A 1 146 ? -13.766 -2.107 12.683 1.00 94.88 146 THR A N 1
ATOM 1141 C CA . THR A 1 146 ? -14.272 -1.754 14.017 1.00 94.88 146 THR A CA 1
ATOM 1142 C C . THR A 1 146 ? -14.287 -0.242 14.216 1.00 94.88 146 THR A C 1
ATOM 1144 O O . THR A 1 146 ? -15.309 0.349 14.579 1.00 94.88 146 THR A O 1
ATOM 1147 N N . ASP A 1 147 ? -13.172 0.401 13.897 1.00 93.62 147 ASP A N 1
ATOM 1148 C CA . ASP A 1 147 ? -12.922 1.781 14.286 1.00 93.62 147 ASP A CA 1
ATOM 1149 C C . ASP A 1 147 ? -13.526 2.746 13.267 1.00 93.62 147 ASP A C 1
ATOM 1151 O O . ASP A 1 147 ? -14.150 3.730 13.661 1.00 93.62 147 ASP A O 1
ATOM 1155 N N . LEU A 1 148 ? -13.432 2.418 11.969 1.00 93.50 148 LEU A N 1
ATOM 1156 C CA . LEU A 1 148 ? -13.867 3.275 10.858 1.00 93.50 148 LEU A CA 1
ATOM 1157 C C . LEU A 1 148 ? -15.182 2.828 10.202 1.00 93.50 148 LEU A C 1
ATOM 1159 O O . LEU A 1 148 ? -15.715 3.544 9.356 1.00 93.50 148 LEU A O 1
ATOM 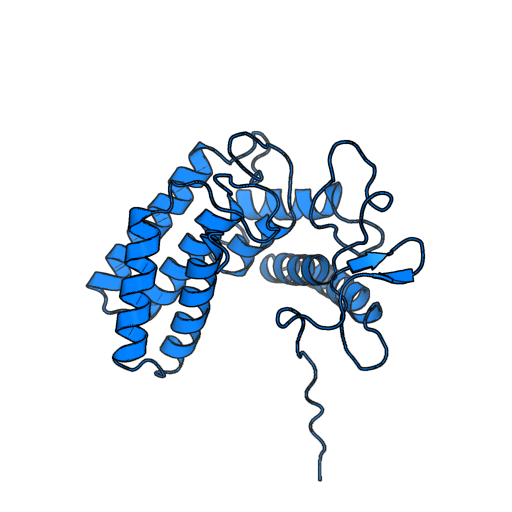1163 N N . GLY A 1 149 ? -15.726 1.661 10.556 1.00 91.19 149 GLY A N 1
ATOM 1164 C CA . GLY A 1 149 ? -16.972 1.147 9.984 1.00 91.19 149 GLY A CA 1
ATOM 1165 C C . GLY A 1 149 ? -18.225 1.653 10.707 1.00 91.19 149 GLY A C 1
ATOM 1166 O O . GLY A 1 149 ? -18.388 1.418 11.903 1.00 91.19 149 GLY A O 1
ATOM 1167 N N . ARG A 1 150 ? -19.177 2.281 10.004 1.00 88.12 150 ARG A N 1
ATOM 1168 C CA . ARG A 1 150 ? -20.504 2.638 10.555 1.00 88.12 150 ARG A CA 1
ATOM 1169 C C . ARG A 1 150 ? -21.612 2.361 9.548 1.00 88.12 150 ARG A C 1
ATOM 1171 O O . ARG A 1 150 ? -21.512 2.727 8.384 1.00 88.12 150 ARG A O 1
ATOM 1178 N N . HIS A 1 151 ? -22.686 1.704 9.990 1.00 84.00 151 HIS A N 1
ATOM 1179 C CA . HIS A 1 151 ? -23.883 1.420 9.176 1.00 84.00 151 HIS A CA 1
ATOM 1180 C C . HIS A 1 151 ? -23.604 0.820 7.777 1.00 84.00 151 HIS A C 1
ATOM 1182 O O . HIS A 1 151 ? -24.369 1.043 6.830 1.00 84.00 151 HIS A O 1
ATOM 1188 N N . GLY A 1 152 ? -22.520 0.042 7.659 1.00 83.75 152 GLY A N 1
ATOM 1189 C CA . GLY A 1 152 ? -22.070 -0.593 6.417 1.00 83.75 152 GLY A CA 1
ATOM 1190 C C . GLY A 1 152 ? -21.331 0.334 5.437 1.00 83.75 152 GLY A C 1
ATOM 1191 O O . GLY A 1 152 ? -21.145 -0.034 4.279 1.00 83.75 152 GLY A O 1
ATOM 1192 N N . PHE A 1 153 ? -20.872 1.495 5.902 1.00 87.38 153 PHE A N 1
ATOM 1193 C CA . PHE A 1 153 ? -19.916 2.367 5.219 1.00 87.38 153 PHE A CA 1
ATOM 1194 C C . PHE A 1 153 ? -18.614 2.479 6.021 1.00 87.38 153 PHE A C 1
ATOM 1196 O O . PHE A 1 153 ? -18.583 2.127 7.202 1.00 87.38 153 PHE A O 1
ATOM 1203 N N . VAL A 1 154 ? -17.548 2.952 5.374 1.00 90.06 154 VAL A N 1
ATOM 1204 C CA . VAL A 1 154 ? -16.216 3.111 5.974 1.00 90.06 154 VAL A CA 1
ATOM 1205 C C . VAL A 1 154 ? -15.751 4.554 5.784 1.00 90.06 154 VAL A C 1
ATOM 1207 O O . VAL A 1 154 ? -15.861 5.099 4.687 1.00 90.06 154 VAL A O 1
ATOM 1210 N N . TYR A 1 155 ? -15.256 5.171 6.853 1.00 89.38 155 TYR A N 1
ATOM 1211 C CA . TYR A 1 155 ? -14.646 6.505 6.825 1.00 89.38 155 TYR A CA 1
ATOM 1212 C C . TYR A 1 155 ? -13.154 6.424 6.484 1.00 89.38 155 TYR A C 1
ATOM 1214 O O . TYR A 1 155 ? -12.534 5.385 6.710 1.00 89.38 155 TYR A O 1
ATOM 1222 N N . ARG A 1 156 ? -12.566 7.514 5.969 1.00 89.69 156 ARG A N 1
ATOM 1223 C CA . ARG A 1 156 ? -11.127 7.564 5.650 1.00 89.69 156 ARG A CA 1
ATOM 1224 C C . ARG A 1 156 ? -10.270 7.363 6.901 1.00 89.69 156 ARG A C 1
ATOM 1226 O O . ARG A 1 156 ? -9.457 6.450 6.964 1.00 89.69 156 ARG A O 1
ATOM 1233 N N . PHE A 1 157 ? -10.500 8.193 7.909 1.00 88.38 157 PHE A N 1
ATOM 1234 C CA . PHE A 1 157 ? -9.874 8.172 9.231 1.00 88.38 157 PHE A CA 1
ATOM 1235 C C . PHE A 1 157 ? -10.762 8.980 10.192 1.00 88.38 157 PHE A C 1
ATOM 1237 O O . PHE A 1 157 ? -11.733 9.601 9.761 1.00 88.38 157 PHE A O 1
ATOM 1244 N N . GLN A 1 158 ? -10.454 8.981 11.490 1.00 83.62 158 GLN A N 1
ATOM 1245 C CA . GLN A 1 158 ? -11.139 9.846 12.458 1.00 83.62 158 GLN A CA 1
ATOM 1246 C C . GLN A 1 158 ? -10.471 11.238 12.508 1.00 83.62 158 GLN A C 1
ATOM 1248 O O . GLN A 1 158 ? -9.288 11.318 12.865 1.00 83.62 158 GLN A O 1
ATOM 1253 N N . PRO A 1 159 ? -11.177 12.337 12.164 1.00 74.00 159 PRO A N 1
ATOM 1254 C CA . PRO A 1 159 ? -10.608 13.683 12.207 1.00 74.00 159 PRO A CA 1
ATOM 1255 C C . PRO A 1 159 ? -10.467 14.178 13.653 1.00 74.00 159 PRO A C 1
ATOM 1257 O O . PRO A 1 159 ? -11.445 14.509 14.322 1.00 74.00 159 PRO A O 1
ATOM 1260 N N . GLY A 1 160 ? -9.230 14.227 14.150 1.00 72.19 160 GLY A N 1
ATOM 1261 C CA . GLY A 1 160 ? -8.950 14.634 15.532 1.00 72.19 160 GLY A CA 1
ATOM 1262 C C . GLY A 1 160 ? -9.686 13.752 16.548 1.00 72.19 160 GLY A C 1
ATOM 1263 O O . GLY A 1 160 ? -9.641 12.528 16.446 1.00 72.19 160 GLY A O 1
ATOM 1264 N N . GLU A 1 161 ? -10.362 14.379 17.511 1.00 66.94 161 GLU A N 1
ATOM 1265 C CA . GLU A 1 161 ? -11.186 13.698 18.525 1.00 66.94 161 GLU A CA 1
ATOM 1266 C C . GLU A 1 161 ? -12.682 13.668 18.169 1.00 66.94 161 GLU A C 1
ATOM 1268 O O . GLU A 1 161 ? -13.490 13.131 18.926 1.00 66.94 161 GLU A O 1
ATOM 1273 N N . GLN A 1 162 ? -13.078 14.227 17.021 1.00 61.62 162 GLN A N 1
ATOM 1274 C CA . GLN A 1 162 ? -14.490 14.341 16.659 1.00 61.62 162 GLN A CA 1
ATOM 1275 C C . GLN A 1 162 ? -15.092 12.962 16.331 1.00 61.62 162 GLN A C 1
ATOM 1277 O O . GLN A 1 162 ? -14.417 12.132 15.707 1.00 61.62 162 GLN A O 1
ATOM 1282 N N . PRO A 1 163 ? -16.353 12.688 16.724 1.00 64.44 163 PRO A N 1
ATOM 1283 C CA . PRO A 1 163 ? -17.042 11.465 16.334 1.00 64.44 163 PRO A CA 1
ATOM 1284 C C . PRO A 1 163 ? -17.178 11.339 14.810 1.00 64.44 163 PRO A C 1
ATOM 1286 O O . PRO A 1 163 ? -17.421 12.312 14.091 1.00 64.44 163 PRO A O 1
ATOM 1289 N N . LEU A 1 164 ? -17.068 10.108 14.303 1.00 66.06 164 LEU A N 1
ATOM 1290 C CA . LEU A 1 164 ? -17.316 9.815 12.889 1.00 66.06 164 LEU A CA 1
ATOM 1291 C C . LEU A 1 164 ? -18.745 10.211 12.490 1.00 66.06 164 LEU A C 1
ATOM 1293 O O . LEU A 1 164 ? -19.701 9.877 13.188 1.00 66.06 164 LEU A O 1
ATOM 1297 N N . GLY A 1 165 ? -18.883 10.863 11.334 1.00 57.22 165 GLY A N 1
ATOM 1298 C CA . GLY A 1 165 ? -20.167 11.322 10.797 1.00 57.22 165 GLY A CA 1
ATOM 1299 C C . GLY A 1 165 ? -20.573 12.743 11.190 1.00 57.22 165 GLY A C 1
ATOM 1300 O O . GLY A 1 165 ? -21.530 13.251 10.616 1.00 57.22 165 GLY A O 1
ATOM 1301 N N . GLU A 1 166 ? -19.848 13.397 12.102 1.00 56.78 166 GLU A N 1
ATOM 1302 C CA . GLU A 1 166 ? -20.055 14.821 12.414 1.00 56.78 166 GLU A CA 1
ATOM 1303 C C . GLU A 1 166 ? -19.117 15.733 11.608 1.00 56.78 166 GLU A C 1
ATOM 1305 O O . GLU A 1 166 ? -19.511 16.828 11.209 1.00 56.78 166 GLU A O 1
ATOM 1310 N N . ALA A 1 167 ? -17.898 15.260 11.329 1.00 51.91 167 ALA A N 1
ATOM 1311 C CA . ALA A 1 167 ? -16.850 16.022 10.647 1.00 51.91 167 ALA A CA 1
ATOM 1312 C C . ALA A 1 167 ? -16.778 15.779 9.126 1.00 51.91 167 ALA A C 1
ATOM 1314 O O . ALA A 1 167 ? -16.440 16.683 8.368 1.00 51.91 167 ALA A O 1
ATOM 1315 N N . GLU A 1 168 ? -17.091 14.560 8.677 1.00 57.12 168 GLU A N 1
ATOM 1316 C CA . GLU A 1 168 ? -16.939 14.119 7.285 1.00 57.12 168 GLU A CA 1
ATOM 1317 C C . GLU A 1 168 ? -17.999 13.059 6.947 1.00 57.12 168 GLU A C 1
ATOM 1319 O O . GLU A 1 168 ? -18.482 12.365 7.847 1.00 57.12 168 GLU A O 1
ATOM 1324 N N . GLY A 1 169 ? -18.375 12.926 5.670 1.00 58.53 169 GLY A N 1
ATOM 1325 C CA . GLY A 1 169 ? -19.179 11.801 5.183 1.00 58.53 169 GLY A CA 1
ATOM 1326 C C . GLY A 1 169 ? -18.360 10.508 5.096 1.00 58.53 169 GLY A C 1
ATOM 1327 O O . GLY A 1 169 ? -17.134 10.522 5.110 1.00 58.53 169 GLY A O 1
ATOM 1328 N N . ALA A 1 170 ? -19.023 9.357 5.003 1.00 66.12 170 ALA A N 1
ATOM 1329 C CA . ALA A 1 170 ? -18.317 8.113 4.720 1.00 66.12 170 ALA A CA 1
ATOM 1330 C C . ALA A 1 170 ? -17.907 8.042 3.250 1.00 66.12 170 ALA A C 1
ATOM 1332 O O . ALA A 1 170 ? -18.645 8.462 2.364 1.00 66.12 170 ALA A O 1
ATOM 1333 N N . PHE A 1 171 ? -16.741 7.473 2.980 1.00 68.75 171 PHE A N 1
ATOM 1334 C CA . PHE A 1 171 ? -16.105 7.562 1.674 1.00 68.75 171 PHE A CA 1
ATOM 1335 C C . PHE A 1 171 ? -16.356 6.275 0.884 1.00 68.75 171 PHE A C 1
ATOM 1337 O O . PHE A 1 171 ? -15.973 5.181 1.310 1.00 68.75 171 PHE A O 1
ATOM 1344 N N . LEU A 1 172 ? -17.019 6.366 -0.272 1.00 78.06 172 LEU A N 1
ATOM 1345 C CA . LEU A 1 172 ? -17.519 5.171 -0.973 1.00 78.06 172 LEU A CA 1
ATOM 1346 C C . LEU A 1 172 ? -16.389 4.248 -1.446 1.00 78.06 172 LEU A C 1
ATOM 1348 O O . LEU A 1 172 ? -16.524 3.023 -1.394 1.00 78.06 172 LEU A O 1
ATOM 1352 N N . LEU A 1 173 ? -15.242 4.820 -1.828 1.00 83.69 173 LEU A N 1
ATOM 1353 C CA . LEU A 1 173 ? -14.045 4.044 -2.156 1.00 83.69 173 LEU A CA 1
ATOM 1354 C C . LEU A 1 173 ? -13.585 3.186 -0.969 1.00 83.69 173 LEU A C 1
ATOM 1356 O O . LEU A 1 173 ? -13.261 2.019 -1.170 1.00 83.69 173 LEU A O 1
ATOM 1360 N N . CYS A 1 174 ? -13.612 3.703 0.263 1.00 91.44 174 CYS A N 1
ATOM 1361 C CA . CYS A 1 174 ? -13.187 2.958 1.451 1.00 91.44 174 CYS A CA 1
ATOM 1362 C C . CYS A 1 174 ? -14.077 1.736 1.704 1.00 91.44 174 CYS A C 1
ATOM 1364 O O . CYS A 1 174 ? -13.584 0.674 2.080 1.00 91.44 174 CYS A O 1
ATOM 1366 N N . GLY A 1 175 ? -15.377 1.844 1.423 1.00 91.75 175 GLY A N 1
ATOM 1367 C CA . GLY A 1 175 ? -16.287 0.704 1.474 1.00 91.75 175 GLY A CA 1
ATOM 1368 C C . GLY A 1 175 ? -15.974 -0.375 0.430 1.00 91.75 175 GLY A C 1
ATOM 1369 O O . GLY A 1 175 ? -16.029 -1.568 0.740 1.00 91.75 175 GLY A O 1
ATOM 1370 N N . PHE A 1 176 ? -15.579 0.014 -0.787 1.00 93.38 176 PHE A N 1
ATOM 1371 C CA . PHE A 1 176 ? -15.117 -0.938 -1.804 1.00 93.38 176 PHE A CA 1
ATOM 1372 C C . PHE A 1 176 ? -13.759 -1.559 -1.460 1.00 93.38 176 PHE A C 1
ATOM 1374 O O . PHE A 1 176 ? -13.581 -2.761 -1.659 1.00 93.38 176 PHE A O 1
ATOM 1381 N N . LEU A 1 177 ? -12.824 -0.789 -0.896 1.00 95.62 177 LEU A N 1
ATOM 1382 C CA . LEU A 1 177 ? -11.557 -1.319 -0.384 1.00 95.62 177 LEU A CA 1
ATOM 1383 C C . LEU A 1 177 ? -11.809 -2.353 0.720 1.00 95.62 177 LEU A C 1
ATOM 1385 O O . LEU A 1 177 ? -11.231 -3.435 0.685 1.00 95.62 177 LEU A O 1
ATOM 1389 N N . MET A 1 178 ? -12.737 -2.080 1.641 1.00 97.19 178 MET A N 1
ATOM 1390 C CA . MET A 1 178 ? -13.127 -3.038 2.677 1.00 97.19 178 MET A CA 1
ATOM 1391 C C . MET A 1 178 ? -13.727 -4.319 2.081 1.00 97.19 178 MET A C 1
ATOM 1393 O O . MET A 1 178 ? -13.375 -5.417 2.508 1.00 97.19 178 MET A O 1
ATOM 1397 N N . ALA A 1 179 ? -14.579 -4.200 1.056 1.00 97.00 179 ALA A N 1
ATOM 1398 C CA . ALA A 1 179 ? -15.125 -5.357 0.348 1.00 97.00 179 ALA A CA 1
ATOM 1399 C C . ALA A 1 179 ? -14.025 -6.212 -0.309 1.00 97.00 179 ALA A C 1
ATOM 1401 O O . ALA A 1 179 ? -14.047 -7.438 -0.193 1.00 97.00 179 ALA A O 1
ATOM 1402 N N . LEU A 1 180 ? -13.048 -5.578 -0.967 1.00 96.94 180 LEU A N 1
ATOM 1403 C CA . LEU A 1 180 ? -11.906 -6.263 -1.579 1.00 96.94 180 LEU A CA 1
ATOM 1404 C C . LEU A 1 180 ? -11.029 -6.955 -0.532 1.00 96.94 180 LEU A C 1
ATOM 1406 O O . LEU A 1 180 ? -10.654 -8.110 -0.727 1.00 96.94 180 LEU A O 1
ATOM 1410 N N . ALA A 1 181 ? -10.738 -6.277 0.578 1.00 97.38 181 ALA A N 1
ATOM 1411 C CA . ALA A 1 181 ? -9.952 -6.837 1.670 1.00 97.38 181 ALA A CA 1
ATOM 1412 C C . ALA A 1 181 ? -10.640 -8.064 2.295 1.00 97.38 181 ALA A C 1
ATOM 1414 O O . ALA A 1 181 ? -10.006 -9.105 2.465 1.00 97.38 181 ALA A O 1
ATOM 1415 N N . ASP A 1 182 ? -11.952 -7.983 2.556 1.00 97.31 182 ASP A N 1
ATOM 1416 C CA . ASP A 1 182 ? -12.735 -9.120 3.051 1.00 97.31 182 ASP A CA 1
ATOM 1417 C C . ASP A 1 182 ? -12.732 -10.290 2.061 1.00 97.31 182 ASP A C 1
ATOM 1419 O O . ASP A 1 182 ? -12.567 -11.445 2.458 1.00 97.31 182 ASP A O 1
ATOM 1423 N N . HIS A 1 183 ? -12.871 -10.009 0.763 1.00 97.81 183 HIS A N 1
ATOM 1424 C CA . HIS A 1 183 ? -12.844 -11.046 -0.264 1.00 97.81 183 HIS A CA 1
ATOM 1425 C C . HIS A 1 183 ? -11.483 -11.752 -0.329 1.00 97.81 183 HIS A C 1
ATOM 1427 O O . HIS A 1 183 ? -11.435 -12.981 -0.364 1.00 97.81 183 HIS A O 1
ATOM 1433 N N . GLN A 1 184 ? -10.377 -11.001 -0.278 1.00 96.94 184 GLN A N 1
ATOM 1434 C CA . GLN A 1 184 ? -9.023 -11.568 -0.282 1.00 96.94 184 GLN A CA 1
ATOM 1435 C C . GLN A 1 184 ? -8.710 -12.415 0.958 1.00 96.94 184 GLN A C 1
ATOM 1437 O O . GLN A 1 184 ? -7.881 -13.319 0.879 1.00 96.94 184 GLN A O 1
ATOM 1442 N N . GLN A 1 185 ? -9.378 -12.156 2.084 1.00 97.00 185 GLN A N 1
ATOM 1443 C CA . GLN A 1 185 ? -9.286 -12.975 3.297 1.00 97.00 185 GLN A CA 1
ATOM 1444 C C . GLN A 1 185 ? -10.251 -14.174 3.299 1.00 97.00 185 GLN A C 1
ATOM 1446 O O . GLN A 1 185 ? -10.283 -14.933 4.263 1.00 97.00 185 GLN A O 1
ATOM 1451 N N . GLY A 1 186 ? -11.038 -14.367 2.235 1.00 96.69 186 GLY A N 1
ATOM 1452 C CA . GLY A 1 186 ? -12.012 -15.456 2.124 1.00 96.69 186 GLY A CA 1
ATOM 1453 C C . GLY A 1 186 ? -13.363 -15.175 2.792 1.00 96.69 186 GLY A C 1
ATOM 1454 O O . GLY A 1 186 ? -14.257 -16.024 2.750 1.00 96.69 186 GLY A O 1
ATOM 1455 N N . ASN A 1 187 ? -13.576 -13.976 3.343 1.00 96.31 187 ASN A N 1
ATOM 1456 C CA . ASN A 1 187 ? -14.819 -13.563 4.001 1.00 96.31 187 ASN A CA 1
ATOM 1457 C C . ASN A 1 187 ? -15.886 -13.129 2.977 1.00 96.31 187 ASN A C 1
ATOM 1459 O O . ASN A 1 187 ? -16.416 -12.017 3.026 1.00 96.31 187 ASN A O 1
ATOM 1463 N N . ASN A 1 188 ? -16.231 -14.015 2.039 1.00 96.00 188 ASN A N 1
ATOM 1464 C CA . ASN A 1 188 ? -17.072 -13.697 0.877 1.00 96.00 188 ASN A CA 1
ATOM 1465 C C . ASN A 1 188 ? -18.429 -13.070 1.240 1.00 96.00 188 ASN A C 1
ATOM 1467 O O . ASN A 1 188 ? -18.867 -12.122 0.591 1.00 96.00 188 ASN A O 1
ATOM 1471 N N . LEU A 1 189 ? -19.089 -13.552 2.299 1.00 96.31 189 LEU A N 1
ATOM 1472 C CA . LEU A 1 189 ? -20.371 -12.989 2.732 1.00 96.31 189 LEU A CA 1
ATOM 1473 C C . LEU A 1 189 ? -20.224 -11.543 3.232 1.00 96.31 189 LEU A C 1
ATOM 1475 O O . LEU A 1 189 ? -21.083 -10.708 2.951 1.00 96.31 189 LEU A O 1
ATOM 1479 N N . ALA A 1 190 ? -19.152 -11.240 3.966 1.00 94.44 190 ALA A N 1
ATOM 1480 C CA . ALA A 1 190 ? -18.886 -9.888 4.445 1.00 94.44 190 ALA A CA 1
ATOM 1481 C C . ALA A 1 190 ? -18.520 -8.957 3.281 1.00 94.44 190 ALA A C 1
ATOM 1483 O O . ALA A 1 190 ? -19.073 -7.861 3.187 1.00 94.44 190 ALA A O 1
ATOM 1484 N N . ALA A 1 191 ? -17.695 -9.433 2.343 1.00 95.31 191 ALA A N 1
ATOM 1485 C CA . ALA A 1 191 ? -17.338 -8.704 1.129 1.00 95.31 191 ALA A CA 1
ATOM 1486 C C . ALA A 1 191 ? -18.575 -8.262 0.332 1.00 95.31 191 ALA A C 1
ATOM 1488 O O . ALA A 1 191 ? -18.715 -7.085 0.001 1.00 95.31 191 ALA A O 1
ATOM 1489 N N . VAL A 1 192 ? -19.516 -9.184 0.089 1.00 94.50 192 VAL A N 1
ATOM 1490 C CA . VAL A 1 192 ? -20.770 -8.882 -0.621 1.00 94.50 192 VAL A CA 1
ATOM 1491 C C . VAL A 1 192 ? -21.611 -7.858 0.142 1.00 94.50 192 VAL A C 1
ATOM 1493 O O . VAL A 1 192 ? -22.166 -6.952 -0.473 1.00 94.50 192 VAL A O 1
ATOM 1496 N N . ARG A 1 193 ? -21.683 -7.940 1.478 1.00 93.12 193 ARG A N 1
ATOM 1497 C CA . ARG A 1 193 ? -22.427 -6.959 2.289 1.00 93.12 193 ARG A CA 1
ATOM 1498 C C . ARG A 1 193 ? -21.853 -5.548 2.157 1.00 93.12 193 ARG A C 1
ATOM 1500 O O . ARG A 1 193 ? -22.627 -4.613 1.955 1.00 93.12 193 ARG A O 1
ATOM 1507 N N . TRP A 1 194 ? -20.530 -5.395 2.243 1.00 93.00 194 TRP A N 1
ATOM 1508 C CA . TRP A 1 194 ? -19.869 -4.103 2.033 1.00 93.00 194 TRP A CA 1
ATOM 1509 C C . TRP A 1 194 ? -20.101 -3.585 0.616 1.00 93.00 194 TRP A C 1
ATOM 1511 O O . TRP A 1 194 ? -20.511 -2.436 0.444 1.00 93.00 194 TRP A O 1
ATOM 1521 N N . PHE A 1 195 ? -19.908 -4.438 -0.390 1.00 91.69 195 PHE A N 1
ATOM 1522 C CA . PHE A 1 195 ? -20.096 -4.073 -1.789 1.00 91.69 195 PHE A CA 1
ATOM 1523 C C . PHE A 1 195 ? -21.524 -3.595 -2.069 1.00 91.69 195 PHE A C 1
ATOM 1525 O O . PHE A 1 195 ? -21.712 -2.496 -2.585 1.00 91.69 195 PHE A O 1
ATOM 1532 N N . GLU A 1 196 ? -22.536 -4.380 -1.688 1.00 89.62 196 GLU A N 1
ATOM 1533 C CA . GLU A 1 196 ? -23.938 -4.041 -1.938 1.00 89.62 196 GLU A CA 1
ATOM 1534 C C . GLU A 1 196 ? -24.343 -2.758 -1.220 1.00 89.62 196 GLU A C 1
ATOM 1536 O O . GLU A 1 196 ? -25.000 -1.900 -1.811 1.00 89.62 196 GLU A O 1
ATOM 1541 N N . ARG A 1 197 ? -23.899 -2.571 0.028 1.00 87.75 197 ARG A N 1
ATOM 1542 C CA . ARG A 1 197 ? -24.200 -1.354 0.779 1.00 87.75 197 ARG A CA 1
ATOM 1543 C C . ARG A 1 197 ? -23.650 -0.110 0.087 1.00 87.75 197 ARG A C 1
ATOM 1545 O O . ARG A 1 197 ? -24.404 0.836 -0.131 1.00 87.75 197 ARG A O 1
ATOM 1552 N N . ASN A 1 198 ? -22.385 -0.131 -0.321 1.00 83.81 198 ASN A N 1
ATOM 1553 C CA . ASN A 1 198 ? -21.760 1.006 -1.000 1.00 83.81 198 ASN A CA 1
ATOM 1554 C C . ASN A 1 198 ? -22.320 1.201 -2.416 1.00 83.81 198 ASN A C 1
ATOM 1556 O O . ASN A 1 198 ? -22.533 2.333 -2.844 1.00 83.81 198 ASN A O 1
ATOM 1560 N N . ARG A 1 199 ? -22.691 0.118 -3.111 1.00 81.50 199 ARG A N 1
ATOM 1561 C CA . ARG A 1 199 ? -23.399 0.182 -4.398 1.00 81.50 199 ARG A CA 1
ATOM 1562 C C . ARG A 1 199 ? -24.747 0.900 -4.284 1.00 81.50 199 ARG A C 1
ATOM 1564 O O . ARG A 1 199 ? -25.125 1.603 -5.217 1.00 81.50 199 ARG A O 1
ATOM 1571 N N . THR A 1 200 ? -25.472 0.759 -3.168 1.00 75.94 200 THR A N 1
ATOM 1572 C CA . THR A 1 200 ? -26.758 1.463 -2.976 1.00 75.94 200 THR A CA 1
ATOM 1573 C C . THR A 1 200 ? -26.631 2.977 -2.813 1.00 75.94 200 THR A C 1
ATOM 1575 O O . THR A 1 200 ? -27.613 3.681 -3.025 1.00 75.94 200 THR A O 1
ATOM 1578 N N . ALA A 1 201 ? -25.436 3.486 -2.499 1.00 69.19 201 ALA A N 1
ATOM 1579 C CA . ALA A 1 201 ? -25.157 4.920 -2.434 1.00 69.19 201 ALA A CA 1
ATOM 1580 C C . ALA A 1 201 ? -24.835 5.539 -3.809 1.00 69.19 201 ALA A C 1
ATOM 1582 O O . ALA A 1 201 ? -24.494 6.712 -3.897 1.00 69.19 201 ALA A O 1
ATOM 1583 N N . CYS A 1 202 ? -24.942 4.772 -4.897 1.00 61.47 202 CYS A N 1
ATOM 1584 C CA . CYS A 1 202 ? -24.751 5.274 -6.251 1.00 61.47 202 CYS A CA 1
ATOM 1585 C C . CYS A 1 202 ? -25.911 6.201 -6.666 1.00 61.47 202 CYS A C 1
ATOM 1587 O O . CYS A 1 202 ? -27.073 5.787 -6.658 1.00 61.47 202 CYS A O 1
ATOM 1589 N N . GLY A 1 203 ? -25.606 7.449 -7.041 1.00 55.34 203 GLY A N 1
ATOM 1590 C CA . GLY A 1 203 ? -26.605 8.422 -7.497 1.00 55.34 203 GLY A CA 1
ATOM 1591 C C . GLY A 1 203 ? -27.122 8.145 -8.919 1.00 55.34 203 GLY A C 1
ATOM 1592 O O . GLY A 1 203 ? -26.516 7.363 -9.658 1.00 55.34 203 GLY A O 1
ATOM 1593 N N . PRO A 1 204 ? -28.218 8.798 -9.356 1.00 41.28 204 PRO A N 1
ATOM 1594 C CA . PRO A 1 204 ? -28.761 8.648 -10.708 1.00 41.28 204 PRO A CA 1
ATOM 1595 C C . PRO A 1 204 ? -27.910 9.461 -11.700 1.00 41.28 204 PRO A C 1
ATOM 1597 O O . PRO A 1 204 ? -28.222 10.619 -11.973 1.00 41.28 204 PRO A O 1
ATOM 1600 N N . PRO A 1 205 ? -26.735 8.939 -12.104 1.00 47.12 205 PRO A N 1
ATOM 1601 C CA . PRO A 1 205 ? -26.537 8.262 -13.396 1.00 47.12 205 PRO A CA 1
ATOM 1602 C C . PRO A 1 205 ? -25.602 7.027 -13.326 1.00 47.12 205 PRO A C 1
ATOM 1604 O O . PRO A 1 205 ? -25.010 6.630 -14.331 1.00 47.12 205 PRO A O 1
ATOM 1607 N N . GLY A 1 206 ? -25.438 6.407 -12.154 1.00 48.72 206 GLY A N 1
ATOM 1608 C CA . GLY A 1 206 ? -24.415 5.375 -11.939 1.00 48.72 206 GLY A CA 1
ATOM 1609 C C . GLY A 1 206 ? -23.046 5.952 -11.551 1.00 48.72 206 GLY A C 1
ATOM 1610 O O . GLY A 1 206 ? -22.025 5.296 -11.756 1.00 48.72 206 GLY A O 1
ATOM 1611 N N . LEU A 1 207 ? -23.026 7.191 -11.046 1.00 42.38 207 LEU A N 1
ATOM 1612 C CA . LEU A 1 207 ? -21.826 7.890 -10.588 1.00 42.38 207 LEU A CA 1
ATOM 1613 C C . LEU A 1 207 ? -21.757 7.874 -9.058 1.00 42.38 207 LEU A C 1
ATOM 1615 O O . LEU A 1 207 ? -22.775 8.016 -8.376 1.00 42.38 207 LEU A O 1
ATOM 1619 N N . PHE A 1 208 ? -20.544 7.715 -8.539 1.00 43.78 208 PHE A N 1
ATOM 1620 C CA . PHE A 1 208 ? -20.235 7.804 -7.116 1.00 43.78 208 PHE A CA 1
ATOM 1621 C C . PHE A 1 208 ? -19.637 9.181 -6.817 1.00 43.78 208 PHE A C 1
ATOM 1623 O O . PHE A 1 208 ? -18.757 9.632 -7.554 1.00 43.78 208 PHE A O 1
ATOM 1630 N N . THR A 1 209 ? -20.105 9.839 -5.755 1.00 43.12 209 THR A N 1
ATOM 1631 C CA . THR A 1 209 ? -19.370 10.964 -5.163 1.00 43.12 209 THR A CA 1
ATOM 1632 C C . THR A 1 209 ? -18.318 10.457 -4.201 1.00 43.12 209 THR A C 1
ATOM 1634 O O . THR A 1 209 ? -18.375 9.321 -3.728 1.00 43.12 209 THR A O 1
ATOM 1637 N N . GLU A 1 210 ? -17.343 11.320 -3.963 1.00 43.75 210 GLU A N 1
ATOM 1638 C CA . GLU A 1 210 ? -16.225 11.102 -3.062 1.00 43.75 210 GLU A CA 1
ATOM 1639 C C . GLU A 1 210 ? -16.704 10.762 -1.637 1.00 43.75 210 GLU A C 1
ATOM 1641 O O . GLU A 1 210 ? -16.361 9.712 -1.091 1.00 43.75 210 GLU A O 1
ATOM 1646 N N . GLU A 1 211 ? -17.626 11.564 -1.104 1.00 43.41 211 GLU A N 1
ATOM 1647 C CA . GLU A 1 211 ? -18.206 11.379 0.221 1.00 43.41 211 GLU A CA 1
ATOM 1648 C C . GLU A 1 211 ? -19.709 11.067 0.140 1.00 43.41 211 GLU A C 1
ATOM 1650 O O . GLU A 1 211 ? -20.444 11.489 -0.759 1.00 43.41 211 GLU A O 1
ATOM 1655 N N . PHE A 1 212 ? -20.196 10.314 1.117 1.00 45.84 212 PHE A N 1
ATOM 1656 C CA . PHE A 1 212 ? -21.601 10.015 1.337 1.00 45.84 212 PHE A CA 1
ATOM 1657 C C . PHE A 1 212 ? -21.942 10.303 2.796 1.00 45.84 212 PHE A C 1
ATOM 1659 O O . PHE A 1 212 ? -21.461 9.641 3.717 1.00 45.84 212 PHE A O 1
ATOM 1666 N N . ASP A 1 213 ? -22.794 11.293 3.024 1.00 50.38 213 ASP A N 1
ATOM 1667 C CA . ASP A 1 213 ? -23.289 11.606 4.358 1.00 50.38 213 ASP A CA 1
ATOM 1668 C C . ASP A 1 213 ? -24.243 10.494 4.822 1.00 50.38 213 ASP A C 1
ATOM 1670 O O . ASP A 1 213 ? -25.340 10.325 4.279 1.00 50.38 213 ASP A O 1
ATOM 1674 N N . ILE A 1 214 ? -23.827 9.716 5.828 1.00 48.88 214 ILE A N 1
ATOM 1675 C CA . ILE A 1 214 ? -24.637 8.614 6.366 1.00 48.88 214 ILE A CA 1
ATOM 1676 C C . ILE A 1 214 ? -25.912 9.142 7.043 1.00 48.88 214 ILE A C 1
ATOM 1678 O O . ILE A 1 214 ? -26.964 8.503 6.936 1.00 48.88 214 ILE A O 1
ATOM 1682 N N . GLY A 1 215 ? -25.835 10.283 7.735 1.00 47.66 215 GLY A N 1
ATOM 1683 C CA . GLY A 1 215 ? -26.946 10.853 8.497 1.00 47.66 215 GLY A CA 1
ATOM 1684 C C . GLY A 1 215 ? -28.022 11.441 7.590 1.00 47.66 215 GLY A C 1
ATOM 1685 O O . GLY A 1 215 ? -29.210 11.178 7.776 1.00 47.66 215 GLY A O 1
ATOM 1686 N N . GLN A 1 216 ? -27.608 12.179 6.560 1.00 44.25 216 GLN A N 1
ATOM 1687 C CA . GLN A 1 216 ? -28.510 12.837 5.612 1.00 44.25 216 GLN A CA 1
ATOM 1688 C C . GLN A 1 216 ? -28.882 11.956 4.412 1.00 44.25 216 GLN A C 1
ATOM 1690 O O . GLN A 1 216 ? -29.817 12.288 3.683 1.00 44.25 216 GLN A O 1
ATOM 1695 N N . ARG A 1 217 ? -28.185 10.826 4.210 1.00 51.19 217 ARG A N 1
ATOM 1696 C CA . ARG A 1 217 ? -28.293 9.950 3.027 1.00 51.19 217 ARG A CA 1
ATOM 1697 C C . ARG A 1 217 ? -28.096 10.710 1.712 1.00 51.19 217 ARG A C 1
ATOM 1699 O O . ARG A 1 217 ? -28.808 10.464 0.737 1.00 51.19 217 ARG A O 1
ATOM 1706 N N . GLN A 1 218 ? -27.155 11.647 1.696 1.00 46.09 218 GLN A N 1
ATOM 1707 C CA . GLN A 1 218 ? -26.875 12.495 0.540 1.00 46.09 218 GLN A CA 1
ATOM 1708 C C . GLN A 1 218 ? -25.421 12.363 0.101 1.00 46.09 218 GLN A C 1
ATOM 1710 O O . GLN A 1 218 ? -24.514 12.161 0.905 1.00 46.09 218 GLN A O 1
ATOM 1715 N N . LEU A 1 219 ? -25.221 12.492 -1.206 1.00 49.34 219 LEU A N 1
ATOM 1716 C CA . LEU A 1 219 ? -23.909 12.609 -1.822 1.00 49.34 219 LEU A CA 1
ATOM 1717 C C . LEU A 1 219 ? -23.265 13.934 -1.382 1.00 49.34 219 LEU A C 1
ATOM 1719 O O . LEU A 1 219 ? -23.908 14.981 -1.462 1.00 49.34 219 LEU A O 1
ATOM 1723 N N . ARG A 1 220 ? -22.010 13.893 -0.932 1.00 45.44 220 ARG A N 1
ATOM 1724 C CA . ARG A 1 220 ? -21.183 15.068 -0.625 1.00 45.44 220 ARG A CA 1
ATOM 1725 C C . ARG A 1 220 ? -19.851 14.977 -1.384 1.00 45.44 220 ARG A C 1
ATOM 1727 O O . ARG A 1 220 ? -19.385 13.891 -1.717 1.00 45.44 220 ARG A O 1
ATOM 1734 N N . GLY A 1 221 ? -19.261 16.120 -1.718 1.00 43.44 221 GLY A N 1
ATOM 1735 C CA . GLY A 1 221 ? -18.017 16.191 -2.496 1.00 43.44 221 GLY A CA 1
ATOM 1736 C C . GLY A 1 221 ? -18.212 16.415 -4.003 1.00 43.44 221 GLY A C 1
ATOM 1737 O O . GLY A 1 221 ? -19.330 16.414 -4.524 1.00 43.44 221 GLY A O 1
ATOM 1738 N N . ASN A 1 222 ? -17.102 16.667 -4.702 1.00 38.56 222 ASN A N 1
ATOM 1739 C CA . ASN A 1 222 ? -17.095 17.104 -6.100 1.00 38.56 222 ASN A CA 1
ATOM 1740 C C . ASN A 1 222 ? -17.537 15.992 -7.073 1.00 38.56 222 ASN A C 1
ATOM 1742 O O . ASN A 1 222 ? -17.050 14.863 -7.044 1.00 38.56 222 ASN A O 1
ATOM 1746 N N . LEU A 1 223 ? -18.437 16.341 -7.996 1.00 37.91 223 LEU A N 1
ATOM 1747 C CA . LEU A 1 223 ? -18.849 15.521 -9.140 1.00 37.91 223 LEU A CA 1
ATOM 1748 C C . LEU A 1 223 ? -18.130 16.001 -10.418 1.00 37.91 223 LEU A C 1
ATOM 1750 O O . LEU A 1 223 ? -18.323 17.162 -10.778 1.00 37.91 223 LEU A O 1
ATOM 1754 N N . PRO A 1 224 ? -17.440 15.141 -11.199 1.00 45.59 224 PRO A N 1
ATOM 1755 C CA . PRO A 1 224 ? -16.747 13.893 -10.860 1.00 45.59 224 PRO A CA 1
ATOM 1756 C C . PRO A 1 224 ? -15.204 14.033 -10.908 1.00 45.59 224 PRO A C 1
ATOM 1758 O O . PRO A 1 224 ? -14.666 14.739 -11.762 1.00 45.59 224 PRO A O 1
ATOM 1761 N N . GLN A 1 225 ? -14.488 13.280 -10.063 1.00 38.69 225 GLN A N 1
ATOM 1762 C CA . GLN A 1 225 ? -13.036 13.054 -10.178 1.00 38.69 225 GLN A CA 1
ATOM 1763 C C . GLN A 1 225 ? -12.699 11.676 -10.805 1.00 38.69 225 GLN A C 1
ATOM 1765 O O . GLN A 1 225 ? -13.513 10.752 -10.727 1.00 38.69 225 GLN A O 1
ATOM 1770 N N . PRO A 1 226 ? -11.518 11.498 -11.441 1.00 34.12 226 PRO A N 1
ATOM 1771 C CA . PRO A 1 226 ? -11.184 10.310 -12.247 1.00 34.12 226 PRO A CA 1
ATOM 1772 C C . PRO A 1 226 ? -11.123 8.972 -11.489 1.00 34.12 226 PRO A C 1
ATOM 1774 O O . PRO A 1 226 ? -11.293 7.919 -12.103 1.00 34.12 226 PRO A O 1
ATOM 1777 N N . SER A 1 227 ? -10.896 8.985 -10.173 1.00 38.94 227 SER A N 1
ATOM 1778 C CA . SER A 1 227 ? -10.709 7.784 -9.342 1.00 38.94 227 SER A CA 1
ATOM 1779 C C . SER A 1 227 ? -11.988 6.961 -9.120 1.00 38.94 227 SER A C 1
ATOM 1781 O O . SER A 1 227 ? -11.905 5.801 -8.720 1.00 38.94 227 SER A O 1
ATOM 1783 N N . SER A 1 228 ? -13.172 7.512 -9.422 1.00 32.88 228 SER A N 1
ATOM 1784 C CA . SER A 1 228 ? -14.473 6.849 -9.226 1.00 32.88 228 SER A CA 1
ATOM 1785 C C . SER A 1 228 ? -15.133 6.333 -10.517 1.00 32.88 228 SER A C 1
ATOM 1787 O O . SER A 1 228 ? -16.281 5.874 -10.496 1.00 32.88 228 SER A O 1
ATOM 1789 N N . MET A 1 229 ? -14.443 6.370 -11.667 1.00 35.19 229 MET A N 1
ATOM 1790 C CA . MET A 1 229 ? -15.070 6.062 -12.958 1.00 35.19 229 MET A CA 1
ATOM 1791 C C . MET A 1 229 ? -15.045 4.573 -13.376 1.00 35.19 229 MET A C 1
ATOM 1793 O O . MET A 1 229 ? -14.006 3.998 -13.681 1.00 35.19 229 MET A O 1
ATOM 1797 N N . ARG A 1 230 ? -16.275 4.053 -13.563 1.00 32.66 230 ARG A N 1
ATOM 1798 C CA . ARG A 1 230 ? -16.754 2.905 -14.381 1.00 32.66 230 ARG A CA 1
ATOM 1799 C C . ARG A 1 230 ? -16.606 1.472 -13.839 1.00 32.66 230 ARG A C 1
ATOM 1801 O O . ARG A 1 230 ? -15.654 0.768 -14.143 1.00 32.66 230 ARG A O 1
ATOM 1808 N N . CYS A 1 231 ? -17.707 0.962 -13.268 1.00 33.66 231 CYS A N 1
ATOM 1809 C CA . CYS A 1 231 ? -17.970 -0.480 -13.094 1.00 33.66 231 CYS A CA 1
ATOM 1810 C C . CYS A 1 231 ? -19.188 -1.004 -13.902 1.00 33.66 231 CYS A C 1
ATOM 1812 O O . CYS A 1 231 ? -19.665 -2.111 -13.682 1.00 33.66 231 CYS A O 1
ATOM 1814 N N . CYS A 1 232 ? -19.734 -0.242 -14.860 1.00 30.78 232 CYS A N 1
ATOM 1815 C CA . CYS A 1 232 ? -20.886 -0.704 -15.649 1.00 30.78 232 CYS A CA 1
ATOM 1816 C C . CYS A 1 232 ? -20.811 -0.279 -17.120 1.00 30.78 232 CYS A C 1
ATOM 1818 O O . CYS A 1 232 ? -21.336 0.763 -17.507 1.00 30.78 232 CYS A O 1
ATOM 1820 N N . SER A 1 233 ? -20.225 -1.127 -17.975 1.00 29.00 233 SER A N 1
ATOM 1821 C CA . SER A 1 233 ? -20.589 -1.136 -19.396 1.00 29.00 233 SER A CA 1
ATOM 1822 C C . SER A 1 233 ? -21.746 -2.119 -19.586 1.00 29.00 233 SER A C 1
ATOM 1824 O O . SER A 1 233 ? -21.552 -3.335 -19.539 1.00 29.00 233 SER A O 1
ATOM 1826 N N . LYS A 1 234 ? -22.964 -1.610 -19.799 1.00 32.31 234 LYS A N 1
ATOM 1827 C CA . LYS A 1 234 ? -24.068 -2.436 -20.302 1.00 32.31 234 LYS A CA 1
ATOM 1828 C C . LYS A 1 234 ? -23.702 -2.905 -21.714 1.00 32.31 234 LYS A C 1
ATOM 1830 O O . LYS A 1 234 ? -23.675 -2.090 -22.633 1.00 32.31 234 LYS A O 1
ATOM 1835 N N . ARG A 1 235 ? -23.453 -4.208 -21.898 1.00 29.41 235 ARG A N 1
ATOM 1836 C CA . ARG A 1 235 ? -23.571 -4.843 -23.220 1.00 29.41 235 ARG A CA 1
ATOM 1837 C C . ARG A 1 235 ? -25.032 -4.707 -23.647 1.00 29.41 235 ARG A C 1
ATOM 1839 O O . ARG A 1 235 ? -25.911 -5.252 -22.985 1.00 29.41 235 ARG A O 1
ATOM 1846 N N . ARG A 1 236 ? -25.297 -3.963 -24.719 1.00 29.64 236 ARG A N 1
ATOM 1847 C CA . ARG A 1 236 ? -26.537 -4.121 -25.484 1.00 29.64 236 ARG A CA 1
ATOM 1848 C C . ARG A 1 236 ? -26.317 -5.303 -26.422 1.00 29.64 236 ARG A C 1
ATOM 1850 O O . ARG A 1 236 ? -25.415 -5.251 -27.250 1.00 29.64 236 ARG A O 1
ATOM 1857 N N . MET A 1 237 ? -27.096 -6.364 -26.229 1.00 30.31 237 MET A N 1
ATOM 1858 C CA . MET A 1 237 ? -27.333 -7.365 -27.264 1.00 30.31 237 MET A CA 1
ATOM 1859 C C . MET A 1 237 ? -28.140 -6.698 -28.380 1.00 30.31 237 MET A C 1
ATOM 1861 O O . MET A 1 237 ? -29.162 -6.065 -28.105 1.00 30.31 237 MET A O 1
ATOM 1865 N N . GLY A 1 238 ? -27.632 -6.821 -29.599 1.00 34.25 238 GLY A N 1
ATOM 1866 C CA . GLY A 1 238 ? -28.355 -6.736 -30.859 1.00 34.25 238 GLY A CA 1
ATOM 1867 C C . GLY A 1 238 ? -27.979 -7.971 -31.659 1.00 34.25 238 GLY A C 1
ATOM 1868 O O . GLY A 1 238 ? -26.812 -8.403 -31.501 1.00 34.25 238 GLY A O 1
#

Secondary structure (DSSP, 8-state):
------SHHHHHHHHHHHHHHTTT---HHHHHHHHHHHHHHHHHTTS-B-TTTTS--B--HHHHHHHHHHHHHHHTTS-HHHHHHHHHHHHHHHHHHHHHHB-TTSSB-SBTTB----GGGGHHHHHTSS-TTSHHHHHHHHHIIIIIEETTEE-S---TTPPTTTSSPEEHHHHHHHHHHHHHTT-HHHHHHHHHHHHHT-BTTTBPPSEEETTTTEEES-S--GGG--S-------

pLDDT: mean 84.61, std 21.38, range [29.0, 98.88]

InterPro domains:
  IPR008928 Six-hairpin glycosidase superfamily [SSF48208] (3-228)
  IPR011613 GH15-like domain [PF00723] (3-187)
  IPR012341 Six-hairpin glycosidase-like superfamily [G3DSA:1.50.10.10] (1-229)